Protein AF-A0A7L9AN58-F1 (afdb_monomer_lite)

Sequence (258 aa):
WKWCALGIANNVSENVHYRATVGILCGHLQSAIPACQGNWEDLLWAHLRVQIEERVDRFLHEHHSTAEANTTDPEVLELLQSELQTEELSLQQVFSAVKSLMNGKKESKYQTCQRYLMLGQIRNIMQDSLEWIENKEDKFIRFLAHLILVLRLMGKDPQHDIGDTILEKYVTQLIDGLNEGSCECPELIAYYTSTVPSDRQIVLYAELMDRIQKSKHREEVVNAGTKAGVDVAASARVAIKKAITNIQQGYGNIDVLF

Organism: NCBI:txid398435

pLDDT: mean 87.93, std 11.08, range [37.81, 97.06]

Radius of gyration: 28.98 Å; chains: 1; bounding box: 57×35×101 Å

InterPro domains:
  IPR007252 Nuclear pore protein 84/107 [PF04121] (1-252)
  IPR007252 Nuclear pore protein 84/107 [PTHR13003] (1-248)

Secondary structure (DSSP, 8-state):
-HHHHHHHHH-TTS-HHHHHHHHHHHT-HHHHHHHHTT-HHHHHHHHHHHHHHHHHHHHHHHTTTTTTT--S-HHHHHHHHHHH--PPPPHHHHHHHHHHHTTTPPPPHHHHHHHHHHTT-HHHHHHHHHHHGGG--HHHHHHHHHHHHHHHHTT--S-HHHHHHHHHHHHHHHHHHHHHTS---HHHHHHHHHTS-HHHHHHHHHHHHHH--SHHHHHHHHHHHHHHT--HHHHHHHHHHHHHHHHHHHHHTSTT--

Structure (mmCIF, N/CA/C/O backbone):
data_AF-A0A7L9AN58-F1
#
_entry.id   AF-A0A7L9AN58-F1
#
loop_
_atom_site.group_PDB
_atom_site.id
_atom_site.type_symbol
_atom_site.label_atom_id
_atom_site.label_alt_id
_atom_site.label_comp_id
_atom_site.label_asym_id
_atom_site.label_entity_id
_atom_site.label_seq_id
_atom_site.pdbx_PDB_ins_code
_atom_site.Cartn_x
_atom_site.Cartn_y
_atom_site.Cartn_z
_atom_site.occupancy
_atom_site.B_iso_or_equiv
_atom_site.auth_seq_id
_atom_site.auth_comp_id
_atom_site.auth_asym_id
_atom_site.auth_atom_id
_atom_site.pdbx_PDB_model_num
ATOM 1 N N . TRP A 1 1 ? 13.121 2.095 -36.672 1.00 85.62 1 TRP A N 1
ATOM 2 C CA . TRP A 1 1 ? 12.493 3.064 -35.741 1.00 85.62 1 TRP A CA 1
ATOM 3 C C . TRP A 1 1 ? 13.265 3.194 -34.426 1.00 85.62 1 TRP A C 1
ATOM 5 O O . TRP A 1 1 ? 13.729 4.299 -34.170 1.00 85.62 1 TRP A O 1
ATOM 15 N N . LYS A 1 2 ? 13.477 2.115 -33.642 1.00 88.56 2 LYS A N 1
ATOM 16 C CA . LYS A 1 2 ? 14.231 2.175 -32.365 1.00 88.56 2 LYS A CA 1
ATOM 17 C C . LYS A 1 2 ? 15.614 2.832 -32.500 1.00 88.56 2 LYS A C 1
ATOM 19 O O . LYS A 1 2 ? 15.976 3.624 -31.647 1.00 88.56 2 LYS A O 1
ATOM 24 N N . TRP A 1 3 ? 16.312 2.625 -33.620 1.00 86.31 3 TRP A N 1
ATOM 25 C CA . TRP A 1 3 ? 17.580 3.310 -33.935 1.00 86.31 3 TRP A CA 1
ATOM 26 C C . TRP A 1 3 ? 17.473 4.831 -33.999 1.00 86.31 3 TRP A C 1
ATOM 28 O O . TRP A 1 3 ? 18.204 5.541 -33.319 1.00 86.31 3 TRP A O 1
ATOM 38 N N . CYS A 1 4 ? 16.518 5.344 -34.774 1.00 89.12 4 CYS A N 1
ATOM 39 C CA . CYS A 1 4 ? 16.276 6.782 -34.858 1.00 89.12 4 CYS A CA 1
ATOM 40 C C . CYS A 1 4 ? 15.885 7.351 -33.487 1.00 89.12 4 CYS A C 1
ATOM 42 O O . CYS A 1 4 ? 16.351 8.421 -33.105 1.00 89.12 4 CYS A O 1
ATOM 44 N N . ALA A 1 5 ? 15.056 6.615 -32.741 1.00 92.69 5 ALA A N 1
ATOM 45 C CA . ALA A 1 5 ? 14.642 6.990 -31.397 1.00 92.69 5 ALA A CA 1
ATOM 46 C C . ALA A 1 5 ? 15.830 7.042 -30.421 1.00 92.69 5 ALA A C 1
ATOM 48 O O . ALA A 1 5 ? 15.979 8.026 -29.704 1.00 92.69 5 ALA A O 1
ATOM 49 N N . LEU A 1 6 ? 16.715 6.043 -30.445 1.00 91.56 6 LEU A N 1
ATOM 50 C CA . LEU A 1 6 ? 17.936 6.011 -29.643 1.00 91.56 6 LEU A CA 1
ATOM 51 C C . LEU A 1 6 ? 18.857 7.195 -29.968 1.00 91.56 6 LEU A C 1
ATOM 53 O O . LEU A 1 6 ? 19.349 7.854 -29.056 1.00 91.56 6 LEU A O 1
ATOM 57 N N . GLY A 1 7 ? 19.022 7.531 -31.251 1.00 91.50 7 GLY A N 1
ATOM 58 C CA . GLY A 1 7 ? 19.793 8.706 -31.668 1.00 91.50 7 GLY A CA 1
ATOM 59 C C . GLY A 1 7 ? 19.264 10.011 -31.059 1.00 91.50 7 GLY A C 1
ATOM 60 O O . GLY A 1 7 ? 20.038 10.814 -30.542 1.00 91.50 7 GLY A O 1
ATOM 61 N N . ILE A 1 8 ? 17.940 10.197 -31.042 1.00 93.69 8 ILE A N 1
ATOM 62 C CA . ILE A 1 8 ? 17.297 11.352 -30.391 1.00 93.69 8 ILE A CA 1
ATOM 63 C C . ILE A 1 8 ? 17.474 11.284 -28.868 1.00 93.69 8 ILE A C 1
ATOM 65 O O . ILE A 1 8 ? 17.827 12.279 -28.238 1.00 93.69 8 ILE A O 1
ATOM 69 N N . ALA A 1 9 ? 17.258 10.113 -28.267 1.00 94.38 9 ALA A N 1
ATOM 70 C CA . ALA A 1 9 ? 17.372 9.904 -26.828 1.00 94.38 9 ALA A CA 1
ATOM 71 C C . ALA A 1 9 ? 18.793 10.191 -26.311 1.00 94.38 9 ALA A C 1
ATOM 73 O O . ALA A 1 9 ? 18.947 10.752 -25.224 1.00 94.38 9 ALA A O 1
ATOM 74 N N . ASN A 1 10 ? 19.827 9.892 -27.098 1.00 92.69 10 ASN A N 1
ATOM 75 C CA . ASN A 1 10 ? 21.226 10.167 -26.767 1.00 92.69 10 ASN A CA 1
ATOM 76 C C . ASN A 1 10 ? 21.662 11.608 -27.055 1.00 92.69 10 ASN A C 1
ATOM 78 O O . ASN A 1 10 ? 22.676 12.052 -26.514 1.00 92.69 10 ASN A O 1
ATOM 82 N N . ASN A 1 11 ? 20.896 12.376 -27.833 1.00 94.06 11 ASN A N 1
ATOM 83 C CA . ASN A 1 11 ? 21.268 13.745 -28.157 1.00 94.06 11 ASN A CA 1
ATOM 84 C C . ASN A 1 11 ? 21.067 14.693 -26.962 1.00 94.06 11 ASN A C 1
ATOM 86 O O . ASN A 1 11 ? 19.975 15.204 -26.736 1.00 94.06 11 ASN A O 1
ATOM 90 N N . VAL A 1 12 ? 22.133 14.972 -26.211 1.00 91.56 12 VAL A N 1
ATOM 91 C CA . VAL A 1 12 ? 22.099 15.839 -25.020 1.00 91.56 12 VAL A CA 1
ATOM 92 C C . VAL A 1 12 ? 21.746 17.303 -25.303 1.00 91.56 12 VAL A C 1
ATOM 94 O O . VAL A 1 12 ? 21.407 18.013 -24.360 1.00 91.56 12 VAL A O 1
ATOM 97 N N . SER A 1 13 ? 21.803 17.763 -26.561 1.00 93.50 13 SER A N 1
ATOM 98 C CA . SER A 1 13 ? 21.347 19.115 -26.916 1.00 93.50 13 SER A CA 1
ATOM 99 C C . SER A 1 13 ? 19.822 19.235 -26.954 1.00 93.50 13 SER A C 1
ATOM 101 O O . SER A 1 13 ? 19.300 20.347 -26.954 1.00 93.50 13 SER A O 1
ATOM 103 N N . GLU A 1 14 ? 19.109 18.109 -27.019 1.00 93.94 14 GLU A N 1
ATOM 104 C CA . GLU A 1 14 ? 17.650 18.077 -27.056 1.00 93.94 14 GLU A CA 1
ATOM 105 C C . GLU A 1 14 ? 17.024 18.270 -25.674 1.00 93.94 14 GLU A C 1
ATOM 107 O O . GLU A 1 14 ? 17.626 18.030 -24.624 1.00 93.94 14 GLU A O 1
ATOM 112 N N . ASN A 1 15 ? 15.750 18.659 -25.679 1.00 95.56 15 ASN A N 1
ATOM 113 C CA . ASN A 1 15 ? 14.970 18.823 -24.461 1.00 95.56 15 ASN A CA 1
ATOM 114 C C . ASN A 1 15 ? 14.906 17.516 -23.644 1.00 95.56 15 ASN A C 1
ATOM 116 O O . ASN A 1 15 ? 14.568 16.455 -24.170 1.00 95.56 15 ASN A O 1
ATOM 120 N N . VAL A 1 16 ? 15.153 17.608 -22.332 1.00 95.94 16 VAL A N 1
ATOM 121 C CA . VAL A 1 16 ? 15.189 16.454 -21.416 1.00 95.94 16 VAL A CA 1
ATOM 122 C C . VAL A 1 16 ? 13.902 15.621 -21.425 1.00 95.94 16 VAL A C 1
ATOM 124 O O . VAL A 1 16 ? 13.973 14.396 -21.430 1.00 95.94 16 VAL A O 1
ATOM 127 N N . HIS A 1 17 ? 12.729 16.253 -21.495 1.00 95.56 17 HIS A N 1
ATOM 128 C CA . HIS A 1 17 ? 11.447 15.549 -21.522 1.00 95.56 17 HIS A CA 1
ATOM 129 C C . HIS A 1 17 ? 11.193 14.891 -22.875 1.00 95.56 17 HIS A C 1
ATOM 131 O O . HIS A 1 17 ? 10.639 13.793 -22.934 1.00 95.56 17 HIS A O 1
ATOM 137 N N . TYR A 1 18 ? 11.630 15.525 -23.964 1.00 96.00 18 TYR A N 1
ATOM 138 C CA . TYR A 1 18 ? 11.537 14.930 -25.293 1.00 96.00 18 TYR A CA 1
ATOM 139 C C . TYR A 1 18 ? 12.429 13.688 -25.404 1.00 96.00 18 TYR A C 1
ATOM 141 O O . TYR A 1 18 ? 11.954 12.617 -25.782 1.00 96.00 18 TYR A O 1
ATOM 149 N N . ARG A 1 19 ? 13.685 13.797 -24.954 1.00 96.50 19 ARG A N 1
ATOM 150 C CA . ARG A 1 19 ? 14.617 12.665 -24.858 1.00 96.50 19 ARG A CA 1
ATOM 151 C C . ARG A 1 19 ? 14.072 11.544 -23.984 1.00 96.50 19 ARG A C 1
ATOM 153 O O . ARG A 1 19 ? 14.133 10.391 -24.389 1.00 96.50 19 ARG A O 1
ATOM 160 N N . ALA A 1 20 ? 13.516 11.873 -22.817 1.00 95.88 20 ALA A N 1
ATOM 161 C CA . ALA A 1 20 ? 12.903 10.893 -21.927 1.00 95.88 20 ALA A CA 1
ATOM 162 C C . ALA A 1 20 ? 11.728 10.175 -22.600 1.00 95.88 20 ALA A C 1
ATOM 164 O O . ALA A 1 20 ? 11.649 8.952 -22.551 1.00 95.88 20 ALA A O 1
ATOM 165 N N . THR A 1 21 ? 10.855 10.918 -23.285 1.00 95.31 21 THR A N 1
ATOM 166 C CA . THR A 1 21 ? 9.693 10.357 -23.988 1.00 95.31 21 THR A CA 1
ATOM 167 C C . THR A 1 21 ? 10.131 9.363 -25.056 1.00 95.31 21 THR A C 1
ATOM 169 O O . THR A 1 21 ? 9.675 8.222 -25.070 1.00 95.31 21 THR A O 1
ATOM 172 N N . VAL A 1 22 ? 11.044 9.776 -25.937 1.00 95.38 22 VAL A N 1
ATOM 173 C CA . VAL A 1 22 ? 11.532 8.924 -27.026 1.00 95.38 22 VAL A CA 1
ATOM 174 C C . VAL A 1 22 ? 12.335 7.741 -26.478 1.00 95.38 22 VAL A C 1
ATOM 176 O O . VAL A 1 22 ? 12.144 6.616 -26.932 1.00 95.38 22 VAL A O 1
ATOM 179 N N . GLY A 1 23 ? 13.163 7.978 -25.460 1.00 93.94 23 GLY A N 1
ATOM 180 C CA . GLY A 1 23 ? 13.958 6.957 -24.787 1.00 93.94 23 GLY A CA 1
ATOM 181 C C . GLY A 1 23 ? 13.115 5.854 -24.162 1.00 93.94 23 GLY A C 1
ATOM 182 O O . GLY A 1 23 ? 13.349 4.678 -24.411 1.00 93.94 23 GLY A O 1
ATOM 183 N N . ILE A 1 24 ? 12.069 6.211 -23.415 1.00 94.38 24 ILE A N 1
ATOM 184 C CA . ILE A 1 24 ? 11.166 5.229 -22.799 1.00 94.38 24 ILE A CA 1
ATOM 185 C C . ILE A 1 24 ? 10.462 4.376 -23.856 1.00 94.38 24 ILE A C 1
ATOM 187 O O . ILE A 1 24 ? 10.255 3.183 -23.646 1.00 94.38 24 ILE A O 1
ATOM 191 N N . LEU A 1 25 ? 10.097 4.972 -24.994 1.00 92.25 25 LEU A N 1
ATOM 192 C CA . LEU A 1 25 ? 9.450 4.254 -26.089 1.00 92.25 25 LEU A CA 1
ATOM 193 C C . LEU A 1 25 ? 10.399 3.267 -26.786 1.00 92.25 25 LEU A C 1
ATOM 195 O O . LEU A 1 25 ? 9.928 2.252 -27.290 1.00 92.25 25 LEU A O 1
ATOM 199 N N . CYS A 1 26 ? 11.705 3.543 -26.829 1.00 91.44 26 CYS A N 1
ATOM 200 C CA . CYS A 1 26 ? 12.683 2.635 -27.429 1.00 91.44 26 CYS A CA 1
ATOM 201 C C . CYS A 1 26 ? 13.396 1.707 -26.436 1.00 91.44 26 CYS A C 1
ATOM 203 O O . CYS A 1 26 ? 14.174 0.877 -26.889 1.00 91.44 26 CYS A O 1
ATOM 205 N N . GLY A 1 27 ? 13.125 1.814 -25.131 1.00 92.25 27 GLY A N 1
ATOM 206 C CA . GLY A 1 27 ? 13.772 0.998 -24.095 1.00 92.25 27 GLY A CA 1
ATOM 207 C C . GLY A 1 27 ? 15.045 1.611 -23.495 1.00 92.25 27 GLY A C 1
ATOM 208 O O . GLY A 1 27 ? 15.730 0.963 -22.717 1.00 92.25 27 GLY A O 1
ATOM 209 N N . HIS A 1 28 ? 15.370 2.870 -23.791 1.00 93.69 28 HIS A N 1
ATOM 210 C CA . HIS A 1 28 ? 16.564 3.531 -23.269 1.00 93.69 28 HIS A CA 1
ATOM 211 C C . HIS A 1 28 ? 16.291 4.258 -21.936 1.00 93.69 28 HIS A C 1
ATOM 213 O O . HIS A 1 28 ? 15.843 5.412 -21.890 1.00 93.69 28 HIS A O 1
ATOM 219 N N . LEU A 1 29 ? 16.584 3.581 -20.820 1.00 94.19 29 LEU A N 1
ATOM 220 C CA . LEU A 1 29 ? 16.321 4.085 -19.465 1.00 94.19 29 LEU A CA 1
ATOM 221 C C . LEU A 1 29 ? 17.124 5.346 -19.116 1.00 94.19 29 LEU A C 1
ATOM 223 O O . LEU A 1 29 ? 16.596 6.266 -18.488 1.00 94.19 29 LEU A O 1
ATOM 227 N N . GLN A 1 30 ? 18.389 5.422 -19.533 1.00 93.38 30 GLN A N 1
ATOM 228 C CA . GLN A 1 30 ? 19.305 6.479 -19.094 1.00 93.38 30 GLN A CA 1
ATOM 229 C C . GLN A 1 30 ? 18.857 7.879 -19.539 1.00 93.38 30 GLN A C 1
ATOM 231 O O . GLN A 1 30 ? 19.090 8.863 -18.837 1.00 93.38 30 GLN A O 1
ATOM 236 N N . SER A 1 31 ? 18.159 7.984 -20.673 1.00 94.19 31 SER A N 1
ATOM 237 C CA . SER A 1 31 ? 17.546 9.243 -21.120 1.00 94.19 31 SER A CA 1
ATOM 238 C C . SER A 1 31 ? 16.305 9.647 -20.324 1.00 94.19 31 SER A C 1
ATOM 240 O O . SER A 1 31 ? 15.959 10.825 -20.318 1.00 94.19 31 SER A O 1
ATOM 242 N N . ALA A 1 32 ? 15.640 8.699 -19.660 1.00 94.62 32 ALA A N 1
ATOM 243 C CA . ALA A 1 32 ? 14.430 8.940 -18.879 1.00 94.62 32 ALA A CA 1
ATOM 244 C C . ALA A 1 32 ? 14.738 9.409 -17.456 1.00 94.62 32 ALA A C 1
ATOM 246 O O . ALA A 1 32 ? 14.075 10.314 -16.950 1.00 94.62 32 ALA A O 1
ATOM 247 N N . ILE A 1 33 ? 15.778 8.834 -16.835 1.00 94.88 33 ILE A N 1
ATOM 248 C CA . ILE A 1 33 ? 16.146 9.096 -15.436 1.00 94.88 33 ILE A CA 1
ATOM 249 C C . ILE A 1 33 ? 16.181 10.599 -15.114 1.00 94.88 33 ILE A C 1
ATOM 251 O O . ILE A 1 33 ? 15.519 10.984 -14.151 1.00 94.88 33 ILE A O 1
ATOM 255 N N . PRO A 1 34 ? 16.858 11.476 -15.890 1.00 94.31 34 PRO A N 1
ATOM 256 C CA . PRO A 1 34 ? 16.935 12.899 -15.561 1.00 94.31 34 PRO A CA 1
ATOM 257 C C . PRO A 1 34 ? 15.574 13.605 -15.497 1.00 94.31 34 PRO A C 1
ATOM 259 O O . PRO A 1 34 ? 15.418 14.535 -14.713 1.00 94.31 34 PRO A O 1
ATOM 262 N N . ALA A 1 35 ? 14.589 13.168 -16.289 1.00 94.38 35 ALA A N 1
ATOM 263 C CA . ALA A 1 35 ? 13.241 13.739 -16.278 1.00 94.38 35 ALA A CA 1
ATOM 264 C C . ALA A 1 35 ? 12.387 13.229 -15.104 1.00 94.38 35 ALA A C 1
ATOM 266 O O . ALA A 1 35 ? 11.482 13.933 -14.665 1.00 94.38 35 ALA A O 1
ATOM 267 N N . CYS A 1 36 ? 12.674 12.026 -14.601 1.00 93.69 36 CYS A N 1
ATOM 268 C CA . CYS A 1 36 ? 11.935 11.372 -13.516 1.00 93.69 36 CYS A CA 1
ATOM 269 C C . CYS A 1 36 ? 12.549 11.623 -12.124 1.00 93.69 36 CYS A C 1
ATOM 271 O O . CYS A 1 36 ? 12.004 11.184 -11.111 1.00 93.69 36 CYS A O 1
ATOM 273 N N . GLN A 1 37 ? 13.708 12.287 -12.048 1.00 86.06 37 GLN A N 1
ATOM 274 C CA . GLN A 1 37 ? 14.478 12.417 -10.812 1.00 86.06 37 GLN A CA 1
ATOM 275 C C . GLN A 1 37 ? 13.664 13.002 -9.653 1.00 86.06 37 GLN A C 1
ATOM 277 O O . GLN A 1 37 ? 13.055 14.067 -9.738 1.00 86.06 37 GLN A O 1
ATOM 282 N N . GLY A 1 38 ? 13.724 12.313 -8.512 1.00 83.19 38 GLY A N 1
ATOM 283 C CA . GLY A 1 38 ? 13.091 12.758 -7.277 1.00 83.19 38 GLY A CA 1
ATOM 284 C C . GLY A 1 38 ? 11.580 12.525 -7.193 1.00 83.19 38 GLY A C 1
ATOM 285 O O . GLY A 1 38 ? 11.007 12.971 -6.191 1.00 83.19 38 GLY A O 1
ATOM 286 N N . ASN A 1 39 ? 10.976 11.840 -8.173 1.00 92.38 39 ASN A N 1
ATOM 287 C CA . ASN A 1 39 ? 9.615 11.303 -8.140 1.00 92.38 39 ASN A CA 1
ATOM 288 C C . ASN A 1 39 ? 9.672 9.761 -8.150 1.00 92.38 39 ASN A C 1
ATOM 290 O O . ASN A 1 39 ? 10.220 9.157 -9.071 1.00 92.38 39 ASN A O 1
ATOM 294 N N . TRP A 1 40 ? 9.131 9.128 -7.107 1.00 95.19 40 TRP A N 1
ATOM 295 C CA . TRP A 1 40 ? 9.204 7.674 -6.930 1.00 95.19 40 TRP A CA 1
ATOM 296 C C . TRP A 1 40 ? 8.379 6.940 -7.987 1.00 95.19 40 TRP A C 1
ATOM 298 O O . TRP A 1 40 ? 8.846 5.955 -8.557 1.00 95.19 40 TRP A O 1
ATOM 308 N N . GLU A 1 41 ? 7.179 7.442 -8.273 1.00 95.62 41 GLU A N 1
ATOM 309 C CA . GLU A 1 41 ? 6.234 6.864 -9.220 1.00 95.62 41 GLU A CA 1
ATOM 310 C C . GLU A 1 41 ? 6.797 6.892 -10.643 1.00 95.62 41 GLU A C 1
ATOM 312 O O . GLU A 1 41 ? 6.780 5.870 -11.332 1.00 95.62 41 GLU A O 1
ATOM 317 N N . ASP A 1 42 ? 7.354 8.033 -11.058 1.00 95.44 42 ASP A N 1
ATOM 318 C CA . ASP A 1 42 ? 7.913 8.198 -12.404 1.00 95.44 42 ASP A CA 1
ATOM 319 C C . ASP A 1 42 ? 9.146 7.310 -12.606 1.00 95.44 42 ASP A C 1
ATOM 321 O O . ASP A 1 42 ? 9.283 6.663 -13.646 1.00 95.44 42 ASP A O 1
ATOM 325 N N . LEU A 1 43 ? 10.028 7.231 -11.600 1.00 95.88 43 LEU A N 1
ATOM 326 C CA . LEU A 1 43 ? 11.197 6.351 -11.638 1.00 95.88 43 LEU A CA 1
ATOM 327 C C . LEU A 1 43 ? 10.779 4.881 -11.703 1.00 95.88 43 LEU A C 1
ATOM 329 O O . LEU A 1 43 ? 11.254 4.147 -12.570 1.00 95.88 43 LEU A O 1
ATOM 333 N N . LEU A 1 44 ? 9.872 4.447 -10.824 1.00 96.69 44 LEU A N 1
ATOM 334 C CA . LEU A 1 44 ? 9.382 3.071 -10.818 1.00 96.69 44 LEU A CA 1
ATOM 335 C C . LEU A 1 44 ? 8.760 2.701 -12.164 1.00 96.69 44 LEU A C 1
ATOM 337 O O . LEU A 1 44 ? 9.080 1.650 -12.723 1.00 96.69 44 LEU A O 1
ATOM 341 N N . TRP A 1 45 ? 7.906 3.570 -12.703 1.00 96.31 45 TRP A N 1
ATOM 342 C CA . TRP A 1 45 ? 7.274 3.347 -13.995 1.00 96.31 45 TRP A CA 1
ATOM 343 C C . TRP A 1 45 ? 8.299 3.264 -15.130 1.00 96.31 45 TRP A C 1
ATOM 345 O O . TRP A 1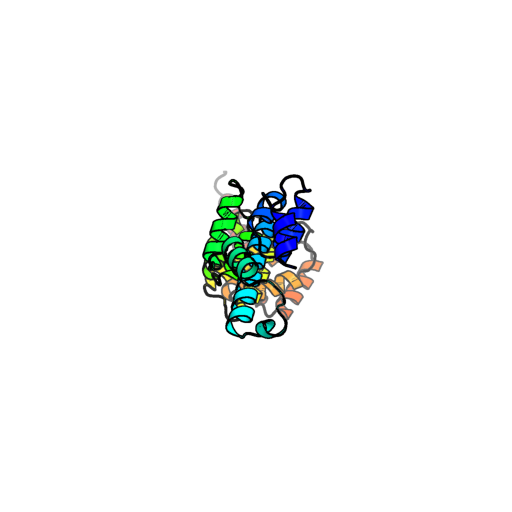 45 ? 8.228 2.329 -15.926 1.00 96.31 45 TRP A O 1
ATOM 355 N N . ALA A 1 46 ? 9.275 4.177 -15.188 1.00 96.25 46 ALA A N 1
ATOM 356 C CA . ALA A 1 46 ? 10.304 4.176 -16.226 1.00 96.25 46 ALA A CA 1
ATOM 357 C C . ALA A 1 46 ? 11.137 2.884 -16.202 1.00 96.25 46 ALA A C 1
ATOM 359 O O . ALA A 1 46 ? 11.324 2.252 -17.243 1.00 96.25 46 ALA A O 1
ATOM 360 N N . HIS A 1 47 ? 11.571 2.446 -15.015 1.00 95.44 47 HIS A N 1
ATOM 361 C CA . HIS A 1 47 ? 12.293 1.184 -14.857 1.00 95.44 47 HIS A CA 1
ATOM 362 C C . HIS A 1 47 ? 11.449 -0.017 -15.305 1.00 95.44 47 HIS A C 1
ATOM 364 O O . HIS A 1 47 ? 11.917 -0.832 -16.096 1.00 95.44 47 HIS A O 1
ATOM 370 N N . LEU A 1 48 ? 10.201 -0.129 -14.835 1.00 95.94 48 LEU A N 1
ATOM 371 C CA . LEU A 1 48 ? 9.320 -1.241 -15.206 1.00 95.94 48 LEU A CA 1
ATOM 372 C C . LEU A 1 48 ? 9.010 -1.254 -16.702 1.00 95.94 48 LEU A C 1
ATOM 374 O O . LEU A 1 48 ? 8.989 -2.318 -17.317 1.00 95.94 48 LEU A O 1
ATOM 378 N N . ARG A 1 49 ? 8.788 -0.082 -17.299 1.00 95.50 49 ARG A N 1
ATOM 379 C CA . ARG A 1 49 ? 8.499 0.043 -18.724 1.00 95.50 49 ARG A CA 1
ATOM 380 C C . ARG A 1 49 ? 9.666 -0.445 -19.574 1.00 95.50 49 ARG A C 1
ATOM 382 O O . ARG A 1 49 ? 9.436 -1.232 -20.484 1.00 95.50 49 ARG A O 1
ATOM 389 N N . VAL A 1 50 ? 10.893 -0.036 -19.261 1.00 93.94 50 VAL A N 1
ATOM 390 C CA . VAL A 1 50 ? 12.083 -0.497 -19.993 1.00 93.94 50 VAL A CA 1
ATOM 391 C C . VAL A 1 50 ? 12.275 -2.009 -19.851 1.00 93.94 50 VAL A C 1
ATOM 393 O O . VAL A 1 50 ? 12.550 -2.680 -20.838 1.00 93.94 50 VAL A O 1
ATOM 396 N N . GLN A 1 51 ? 12.026 -2.575 -18.667 1.00 93.81 51 GLN A N 1
ATOM 397 C CA . GLN A 1 51 ? 12.067 -4.031 -18.463 1.00 93.81 51 GLN A CA 1
ATOM 398 C C . GLN A 1 51 ? 11.017 -4.782 -19.304 1.00 93.81 51 GLN A C 1
ATOM 400 O O . GLN A 1 51 ? 11.255 -5.908 -19.738 1.00 93.81 51 GLN A O 1
ATOM 405 N N . ILE A 1 52 ? 9.852 -4.174 -19.555 1.00 93.12 52 ILE A N 1
ATOM 406 C CA . ILE A 1 52 ? 8.846 -4.729 -20.470 1.00 93.12 52 ILE A CA 1
ATOM 407 C C . ILE A 1 52 ? 9.334 -4.649 -21.921 1.00 93.12 52 ILE A C 1
ATOM 409 O O . ILE A 1 52 ? 9.214 -5.641 -22.635 1.00 93.12 52 ILE A O 1
ATOM 413 N N . GLU A 1 53 ? 9.891 -3.512 -22.349 1.00 91.25 53 GLU A N 1
ATOM 414 C CA . GLU A 1 53 ? 10.432 -3.347 -23.709 1.00 91.25 53 GLU A CA 1
ATOM 415 C C . GLU A 1 53 ? 11.530 -4.374 -24.012 1.00 91.25 53 GLU A C 1
ATOM 417 O O . GLU A 1 53 ? 11.465 -5.039 -25.041 1.00 91.25 53 GLU A O 1
ATOM 422 N N . GLU A 1 54 ? 12.464 -4.582 -23.081 1.00 87.94 54 GLU A N 1
ATOM 423 C CA . GLU A 1 54 ? 13.529 -5.589 -23.194 1.00 87.94 54 GLU A CA 1
ATOM 424 C C . GLU A 1 54 ? 12.960 -7.007 -23.387 1.00 87.94 54 GLU A C 1
ATOM 426 O O . GLU A 1 54 ? 13.401 -7.767 -24.250 1.00 87.94 54 GLU A O 1
ATOM 431 N N . ARG A 1 55 ? 11.924 -7.374 -22.622 1.00 89.12 55 ARG A N 1
ATOM 432 C CA . ARG A 1 55 ? 11.265 -8.685 -22.761 1.00 89.12 55 ARG A CA 1
ATOM 433 C C . ARG A 1 55 ? 10.541 -8.840 -24.094 1.00 89.12 55 ARG A C 1
ATOM 435 O O . ARG A 1 55 ? 10.537 -9.936 -24.653 1.00 89.12 55 ARG A O 1
ATOM 442 N N . VAL A 1 56 ? 9.922 -7.772 -24.595 1.00 87.88 56 VAL A N 1
ATOM 443 C CA . VAL A 1 56 ? 9.276 -7.769 -25.914 1.00 87.88 56 VAL A CA 1
ATOM 444 C C . VAL A 1 56 ? 10.323 -7.930 -27.013 1.00 87.88 56 VAL A C 1
ATOM 446 O O . VAL A 1 56 ? 10.134 -8.762 -27.898 1.00 87.88 56 VAL A O 1
ATOM 449 N N . ASP A 1 57 ? 11.436 -7.200 -26.939 1.00 83.69 57 ASP A N 1
ATOM 450 C CA . ASP A 1 57 ? 12.519 -7.294 -27.923 1.00 83.69 57 ASP A CA 1
ATOM 451 C C . ASP A 1 57 ? 13.125 -8.694 -27.962 1.00 83.69 57 ASP A C 1
ATOM 453 O O . ASP A 1 57 ? 13.275 -9.272 -29.042 1.00 83.69 57 ASP A O 1
ATOM 457 N N . ARG A 1 58 ? 13.374 -9.288 -26.791 1.00 83.81 58 ARG A N 1
ATOM 458 C CA . ARG A 1 58 ? 13.842 -10.671 -26.686 1.00 83.81 58 ARG A CA 1
ATOM 459 C C . ARG A 1 58 ? 12.853 -11.658 -27.300 1.00 83.81 58 ARG A C 1
ATOM 461 O O . ARG A 1 58 ? 13.244 -12.486 -28.116 1.00 83.81 58 ARG A O 1
ATOM 468 N N . PHE A 1 59 ? 11.566 -11.533 -26.969 1.00 86.31 59 PHE A N 1
ATOM 469 C CA . PHE A 1 59 ? 10.524 -12.401 -27.517 1.00 86.31 59 PHE A CA 1
ATOM 470 C C . PHE A 1 59 ? 10.452 -12.315 -29.048 1.00 86.31 59 PHE A C 1
ATOM 472 O O . PHE A 1 59 ? 10.405 -13.345 -29.722 1.00 86.31 59 PHE A O 1
ATOM 479 N N . LEU A 1 60 ? 10.468 -11.099 -29.604 1.00 80.69 60 LEU A N 1
ATOM 480 C CA . LEU A 1 60 ? 10.432 -10.873 -31.051 1.00 80.69 60 LEU A CA 1
ATOM 481 C C . LEU A 1 60 ? 11.673 -11.433 -31.753 1.00 80.69 60 LEU A C 1
ATOM 483 O O . LEU A 1 60 ? 11.551 -11.958 -32.860 1.00 80.69 60 LEU A O 1
ATOM 487 N N . HIS A 1 61 ? 12.840 -11.328 -31.114 1.00 76.81 61 HIS A N 1
ATOM 488 C CA . HIS A 1 61 ? 14.090 -11.881 -31.621 1.00 76.81 61 HIS A CA 1
ATOM 489 C C . HIS A 1 61 ? 14.058 -13.416 -31.660 1.00 76.81 61 HIS A C 1
ATOM 491 O O . HIS A 1 61 ? 14.327 -14.004 -32.705 1.00 76.81 61 HIS A O 1
ATOM 497 N N . GLU A 1 62 ? 13.661 -14.057 -30.558 1.00 81.12 62 GLU A N 1
ATOM 498 C CA . GLU A 1 62 ? 13.598 -15.521 -30.430 1.00 81.12 62 GLU A CA 1
ATOM 499 C C . GLU A 1 62 ? 12.558 -16.165 -31.357 1.00 81.12 62 GLU A C 1
ATOM 501 O O . GLU A 1 62 ? 12.774 -17.261 -31.867 1.00 81.12 62 GLU A O 1
ATOM 506 N N . HIS A 1 63 ? 11.425 -15.497 -31.585 1.00 78.44 63 HIS A N 1
ATOM 507 C CA . HIS A 1 63 ? 10.313 -16.062 -32.358 1.00 78.44 63 HIS A CA 1
ATOM 508 C C . HIS A 1 63 ? 10.348 -15.676 -33.837 1.00 78.44 63 HIS A C 1
ATOM 510 O O . HIS A 1 63 ? 9.407 -15.980 -34.568 1.00 78.44 63 HIS A O 1
ATOM 516 N N . HIS A 1 64 ? 11.413 -14.998 -34.284 1.00 65.06 64 HIS A N 1
ATOM 517 C CA . HIS A 1 64 ? 11.607 -14.544 -35.664 1.00 65.06 64 HIS A CA 1
ATOM 518 C C . HIS A 1 64 ? 10.412 -13.774 -36.255 1.00 65.06 64 HIS A C 1
ATOM 520 O O . HIS A 1 64 ? 10.331 -13.598 -37.470 1.00 65.06 64 HIS A O 1
ATOM 526 N N . SER A 1 65 ? 9.509 -13.253 -35.416 1.00 58.00 65 SER A N 1
ATOM 527 C CA . SER A 1 65 ? 8.270 -12.580 -35.834 1.00 58.00 65 SER A CA 1
ATOM 528 C C . SER A 1 65 ? 8.533 -11.313 -36.652 1.00 58.00 65 SER A C 1
ATOM 530 O O . SER A 1 65 ? 7.628 -10.775 -37.283 1.00 58.00 65 SER A O 1
ATOM 532 N N . THR A 1 66 ? 9.775 -10.828 -36.641 1.00 58.22 66 THR A N 1
ATOM 533 C CA . THR A 1 66 ? 10.246 -9.696 -37.436 1.00 58.22 66 THR A CA 1
ATOM 534 C C . THR A 1 66 ? 11.220 -10.094 -38.545 1.00 58.22 66 THR A C 1
ATOM 536 O O . THR A 1 66 ? 11.503 -9.251 -39.383 1.00 58.22 66 THR A O 1
ATOM 539 N N . ALA A 1 67 ? 11.708 -11.336 -38.625 1.00 55.91 67 ALA A N 1
ATOM 540 C CA . ALA A 1 67 ? 12.818 -11.705 -39.514 1.00 55.91 67 ALA A CA 1
ATOM 541 C C . ALA A 1 67 ? 12.527 -11.466 -41.008 1.00 55.91 67 ALA A C 1
ATOM 543 O O . ALA A 1 67 ? 13.411 -11.030 -41.737 1.00 55.91 67 ALA A O 1
ATOM 544 N N . GLU A 1 68 ? 11.286 -11.672 -41.455 1.00 54.34 68 GLU A N 1
ATOM 545 C CA . GLU A 1 68 ? 10.892 -11.435 -42.855 1.00 54.34 68 GLU A CA 1
ATOM 546 C C . GLU A 1 68 ? 10.512 -9.969 -43.149 1.00 54.34 68 GLU A C 1
ATOM 548 O O . GLU A 1 68 ? 10.497 -9.551 -44.304 1.00 54.34 68 GLU A O 1
ATOM 553 N N . ALA A 1 69 ? 10.227 -9.169 -42.115 1.00 59.22 69 ALA A N 1
ATOM 554 C CA . ALA A 1 69 ? 9.801 -7.769 -42.234 1.00 59.22 69 ALA A CA 1
ATOM 555 C C . ALA A 1 69 ? 10.887 -6.757 -41.822 1.00 59.22 69 ALA A C 1
ATOM 557 O O . ALA A 1 69 ? 10.718 -5.549 -42.007 1.00 59.22 69 ALA A O 1
ATOM 558 N N . ASN A 1 70 ? 11.991 -7.220 -41.232 1.00 64.38 70 ASN A N 1
ATOM 559 C CA . ASN A 1 70 ? 13.043 -6.359 -40.719 1.00 64.38 70 ASN A CA 1
ATOM 560 C C . ASN A 1 70 ? 14.009 -6.001 -41.852 1.00 64.38 70 ASN A C 1
ATOM 562 O O . ASN A 1 70 ? 14.899 -6.763 -42.203 1.00 64.38 70 ASN A O 1
ATOM 566 N N . THR A 1 71 ? 13.833 -4.810 -42.419 1.00 69.25 71 THR A N 1
ATOM 567 C CA . THR A 1 71 ? 14.732 -4.243 -43.439 1.00 69.25 71 THR A CA 1
ATOM 568 C C . THR A 1 71 ? 15.956 -3.552 -42.828 1.00 69.25 71 THR A C 1
ATOM 570 O O . THR A 1 71 ? 16.649 -2.810 -43.522 1.00 69.25 71 THR A O 1
ATOM 573 N N . THR A 1 72 ? 16.165 -3.687 -41.515 1.00 72.06 72 THR A N 1
ATOM 574 C CA . THR A 1 72 ? 17.284 -3.061 -40.802 1.00 72.06 72 THR A CA 1
ATOM 575 C C . THR A 1 72 ? 18.560 -3.839 -41.090 1.00 72.06 72 THR A C 1
ATOM 577 O O . THR A 1 72 ? 18.557 -5.065 -41.014 1.00 72.06 72 THR A O 1
ATOM 580 N N . ASP A 1 73 ? 19.638 -3.124 -41.405 1.00 78.88 73 ASP A N 1
ATOM 581 C CA . ASP A 1 73 ? 20.956 -3.723 -41.611 1.00 78.88 73 ASP A CA 1
ATOM 582 C C . ASP A 1 73 ? 21.383 -4.546 -40.372 1.00 78.88 73 ASP A C 1
ATOM 584 O O . ASP A 1 73 ? 21.223 -4.049 -39.249 1.00 78.88 73 ASP A O 1
ATOM 588 N N . PRO A 1 74 ? 21.898 -5.781 -40.539 1.00 78.62 74 PRO A N 1
ATOM 589 C CA . PRO A 1 74 ? 22.365 -6.609 -39.428 1.00 78.62 74 PRO A CA 1
ATOM 590 C C . PRO A 1 74 ? 23.366 -5.910 -38.499 1.00 78.62 74 PRO A C 1
ATOM 592 O O . PRO A 1 74 ? 23.257 -6.064 -37.286 1.00 78.62 74 PRO A O 1
ATOM 595 N N . GLU A 1 75 ? 24.279 -5.089 -39.028 1.00 81.50 75 GLU A N 1
ATOM 596 C CA . GLU A 1 75 ? 25.272 -4.365 -38.217 1.00 81.50 75 GLU A CA 1
ATOM 597 C C . GLU A 1 75 ? 24.595 -3.323 -37.310 1.00 81.50 75 GLU A C 1
ATOM 599 O O . GLU A 1 75 ? 24.909 -3.185 -36.128 1.00 81.50 75 GLU A O 1
ATOM 604 N N . VAL A 1 76 ? 23.583 -2.628 -37.838 1.00 79.81 76 VAL A N 1
ATOM 605 C CA . VAL A 1 76 ? 22.774 -1.668 -37.070 1.00 79.81 76 VAL A CA 1
ATOM 606 C C . VAL A 1 76 ? 21.930 -2.383 -36.017 1.00 79.81 76 VAL A C 1
ATOM 608 O O . VAL A 1 76 ? 21.697 -1.835 -34.939 1.00 79.81 76 VAL A O 1
ATOM 611 N N . LEU A 1 77 ? 21.465 -3.599 -36.309 1.00 77.69 77 LEU A N 1
ATOM 612 C CA . LEU A 1 77 ? 20.714 -4.410 -35.357 1.00 77.69 77 LEU A CA 1
ATOM 613 C C . LEU A 1 77 ? 21.594 -4.880 -34.191 1.00 77.69 77 LEU A C 1
ATOM 615 O O . LEU A 1 77 ? 21.153 -4.796 -33.048 1.00 77.69 77 LEU A O 1
ATOM 619 N N . GLU A 1 78 ? 22.827 -5.310 -34.457 1.00 79.12 78 GLU A N 1
ATOM 620 C CA . GLU A 1 78 ? 23.791 -5.682 -33.413 1.00 79.12 78 GLU A CA 1
ATOM 621 C C . GLU A 1 78 ? 24.154 -4.482 -32.527 1.00 79.12 78 GLU A C 1
ATOM 623 O O . GLU A 1 78 ? 24.117 -4.587 -31.300 1.00 79.12 78 GLU A O 1
ATOM 628 N N . LEU A 1 79 ? 24.409 -3.312 -33.125 1.00 81.06 79 LEU A N 1
ATOM 629 C CA . LEU A 1 79 ? 24.672 -2.074 -32.379 1.00 81.06 79 LEU A CA 1
ATOM 630 C C . LEU A 1 79 ? 23.474 -1.650 -31.520 1.00 81.06 79 LEU A C 1
ATOM 632 O O . LEU A 1 79 ? 23.630 -1.262 -30.362 1.00 81.06 79 LEU A O 1
ATOM 636 N N . LEU A 1 80 ? 22.260 -1.741 -32.070 1.00 80.56 80 LEU A N 1
ATOM 637 C CA . LEU A 1 80 ? 21.027 -1.495 -31.323 1.00 80.56 80 LEU A CA 1
ATOM 638 C C . LEU A 1 80 ? 20.910 -2.394 -30.104 1.00 80.56 80 LEU A C 1
ATOM 640 O O . LEU A 1 80 ? 20.543 -1.918 -29.033 1.00 80.56 80 LEU A O 1
ATOM 644 N N . GLN A 1 81 ? 21.196 -3.681 -30.287 1.00 77.69 81 GLN A N 1
ATOM 645 C CA . GLN A 1 81 ? 21.152 -4.653 -29.210 1.00 77.69 81 GLN A CA 1
ATOM 646 C C . GLN A 1 81 ? 22.179 -4.295 -28.146 1.00 77.69 81 GLN A C 1
ATOM 648 O O . GLN A 1 81 ? 21.796 -4.184 -26.993 1.00 77.69 81 GLN A O 1
ATOM 653 N N . SER A 1 82 ? 23.431 -4.004 -28.504 1.00 82.19 82 SER A N 1
ATOM 654 C CA . SER A 1 82 ? 24.445 -3.652 -27.504 1.00 82.19 82 SER A CA 1
ATOM 655 C C . SER A 1 82 ? 24.121 -2.382 -26.711 1.00 82.19 82 SER A C 1
ATOM 657 O O . SER A 1 82 ? 24.437 -2.307 -25.529 1.00 82.19 82 SER A O 1
ATOM 659 N N . GLU A 1 83 ? 23.489 -1.389 -27.344 1.00 82.06 83 GLU A N 1
ATOM 660 C CA . GLU A 1 83 ? 23.187 -0.096 -26.713 1.00 82.06 83 GLU A CA 1
ATOM 661 C C . GLU A 1 83 ? 21.895 -0.110 -25.883 1.00 82.06 83 GLU A C 1
ATOM 663 O O . GLU A 1 83 ? 21.773 0.629 -24.906 1.00 82.06 83 GLU A O 1
ATOM 668 N N . LEU A 1 84 ? 20.906 -0.919 -26.275 1.00 81.81 84 LEU A N 1
ATOM 669 C CA . LEU A 1 84 ? 19.628 -1.030 -25.565 1.00 81.81 84 LEU A CA 1
ATOM 670 C C . LEU A 1 84 ? 19.600 -2.178 -24.556 1.00 81.81 84 LEU A C 1
ATOM 672 O O . LEU A 1 84 ? 18.732 -2.165 -23.680 1.00 81.81 84 LEU A O 1
ATOM 676 N N . GLN A 1 85 ? 20.537 -3.130 -24.652 1.00 73.62 85 GLN A N 1
ATOM 677 C CA . GLN A 1 85 ? 20.593 -4.297 -23.781 1.00 73.62 85 GLN A CA 1
ATOM 678 C C . GLN A 1 85 ? 20.626 -3.853 -22.324 1.00 73.62 85 GLN A C 1
ATOM 680 O O . GLN A 1 85 ? 21.614 -3.328 -21.808 1.00 73.62 85 GLN A O 1
ATOM 685 N N . THR A 1 86 ? 19.511 -4.103 -21.653 1.00 76.31 86 THR A N 1
ATOM 686 C CA . THR A 1 86 ? 19.369 -3.856 -20.228 1.00 76.31 86 THR A CA 1
ATOM 687 C C . THR A 1 86 ? 19.350 -5.200 -19.518 1.00 76.31 86 THR A C 1
ATOM 689 O O . THR A 1 86 ? 18.655 -6.125 -19.935 1.00 76.31 86 THR A O 1
ATOM 692 N N . GLU A 1 87 ? 20.111 -5.326 -18.427 1.00 83.81 87 GLU A N 1
ATOM 693 C CA . GLU A 1 87 ? 20.039 -6.519 -17.581 1.00 83.81 87 GLU A CA 1
ATOM 694 C C . GLU A 1 87 ? 18.588 -6.737 -17.126 1.00 83.81 87 GLU A C 1
ATOM 696 O O . GLU A 1 87 ? 17.903 -5.798 -16.702 1.00 83.81 87 GLU A O 1
ATOM 701 N N . GLU A 1 88 ? 18.101 -7.976 -17.222 1.00 87.88 88 GLU A N 1
ATOM 702 C CA . GLU A 1 88 ? 16.783 -8.295 -16.695 1.00 87.88 88 GLU A CA 1
ATOM 703 C C . GLU A 1 88 ? 16.815 -8.226 -15.170 1.00 87.88 88 GLU A C 1
ATOM 705 O O . GLU A 1 88 ? 17.505 -8.990 -14.496 1.00 87.88 88 GLU A O 1
ATOM 710 N N . LEU A 1 89 ? 16.027 -7.308 -14.625 1.00 93.06 89 LEU A N 1
ATOM 711 C CA . LEU A 1 89 ? 15.948 -7.064 -13.201 1.00 93.06 89 LEU A CA 1
ATOM 712 C C . LEU A 1 89 ? 14.708 -7.737 -12.623 1.00 93.06 89 LEU A C 1
ATOM 714 O O . LEU A 1 89 ? 13.582 -7.582 -13.102 1.00 93.06 89 LEU A O 1
ATOM 718 N N . SER A 1 90 ? 14.894 -8.415 -11.495 1.00 95.06 90 SER A N 1
ATOM 719 C CA . SER A 1 90 ? 13.781 -8.736 -10.612 1.00 95.06 90 SER A CA 1
ATOM 720 C C . SER A 1 90 ? 13.131 -7.452 -10.089 1.00 95.06 90 SER A C 1
ATOM 722 O O . SER A 1 90 ? 13.762 -6.400 -9.957 1.00 95.06 90 SER A O 1
ATOM 724 N N . LEU A 1 91 ? 11.865 -7.548 -9.688 1.00 95.75 91 LEU A N 1
ATOM 725 C CA . LEU A 1 91 ? 11.147 -6.418 -9.103 1.00 95.75 91 LEU A CA 1
ATOM 726 C C . LEU A 1 91 ? 11.851 -5.858 -7.846 1.00 95.75 91 LEU A C 1
ATOM 728 O O . LEU A 1 91 ? 11.826 -4.655 -7.600 1.00 95.75 91 LEU A O 1
ATOM 732 N N . GLN A 1 92 ? 12.538 -6.709 -7.077 1.00 96.44 92 GLN A N 1
ATOM 733 C CA . GLN A 1 92 ? 13.341 -6.293 -5.919 1.00 96.44 92 GLN A CA 1
ATOM 734 C C . GLN A 1 92 ? 14.546 -5.437 -6.331 1.00 96.44 92 GLN A C 1
ATOM 736 O O . GLN A 1 92 ? 14.826 -4.414 -5.699 1.00 96.44 92 GLN A O 1
ATOM 741 N N . GLN A 1 93 ? 15.239 -5.826 -7.403 1.00 96.38 93 GLN A N 1
ATOM 742 C CA . GLN A 1 93 ? 16.346 -5.048 -7.962 1.00 96.38 93 GLN A CA 1
ATOM 743 C C . GLN A 1 93 ? 15.849 -3.712 -8.526 1.00 96.38 93 GLN A C 1
ATOM 745 O O . GLN A 1 93 ? 16.471 -2.686 -8.261 1.00 96.38 93 GLN A O 1
ATOM 750 N N . VAL A 1 94 ? 14.688 -3.693 -9.195 1.00 96.19 94 VAL A N 1
ATOM 751 C CA . VAL A 1 94 ? 14.050 -2.450 -9.663 1.00 96.19 94 VAL A CA 1
ATOM 752 C C . VAL A 1 94 ? 13.800 -1.486 -8.503 1.00 96.19 94 VAL A C 1
ATOM 754 O O . VAL A 1 94 ? 14.248 -0.344 -8.555 1.00 96.19 94 VAL A O 1
ATOM 757 N N . PHE A 1 95 ? 13.160 -1.932 -7.417 1.00 96.50 95 PHE A N 1
ATOM 758 C CA . PHE A 1 95 ? 12.940 -1.068 -6.249 1.00 96.50 95 PHE A CA 1
ATOM 759 C C . PHE A 1 95 ? 14.246 -0.593 -5.602 1.00 96.50 95 PHE A C 1
ATOM 761 O O . PHE A 1 95 ? 14.318 0.533 -5.112 1.00 96.50 95 PHE A O 1
ATOM 768 N N . SER A 1 96 ? 15.289 -1.424 -5.619 1.00 94.50 96 SER A N 1
ATOM 769 C CA . SER A 1 96 ? 16.611 -1.055 -5.101 1.00 94.50 96 SER A CA 1
ATOM 770 C C . SER A 1 96 ? 17.261 0.049 -5.945 1.00 94.50 96 SER A C 1
ATOM 772 O O . SER A 1 96 ? 17.826 0.989 -5.385 1.00 94.50 96 SER A O 1
ATOM 774 N N . ALA A 1 97 ? 17.117 -0.021 -7.271 1.00 93.81 97 ALA A N 1
ATOM 775 C CA . ALA A 1 97 ? 17.571 1.011 -8.201 1.00 93.81 97 ALA A CA 1
ATOM 776 C C . ALA A 1 97 ? 16.766 2.315 -8.058 1.00 93.81 97 ALA A C 1
ATOM 778 O O . ALA A 1 97 ? 17.344 3.392 -7.958 1.00 93.81 97 ALA A O 1
ATOM 779 N N . VAL A 1 98 ? 15.436 2.238 -7.947 1.00 94.94 98 VAL A N 1
ATOM 780 C CA . VAL A 1 98 ? 14.601 3.424 -7.684 1.00 94.94 98 VAL A CA 1
ATOM 781 C C . VAL A 1 98 ? 15.028 4.089 -6.375 1.00 94.94 98 VAL A C 1
ATOM 783 O O . VAL A 1 98 ? 15.235 5.299 -6.328 1.00 94.94 98 VAL A O 1
ATOM 786 N N . LYS A 1 99 ? 15.240 3.304 -5.312 1.00 92.94 99 LYS A N 1
ATOM 787 C CA . LYS A 1 99 ? 15.661 3.818 -4.005 1.00 92.94 99 LYS A CA 1
ATOM 788 C C . LYS A 1 99 ? 17.007 4.545 -4.058 1.00 92.94 99 LYS A C 1
ATOM 790 O O . LYS A 1 99 ? 17.150 5.564 -3.381 1.00 92.94 99 LYS A O 1
ATOM 795 N N . SER A 1 100 ? 17.980 4.064 -4.837 1.00 92.25 100 SER A N 1
ATOM 796 C CA . SER A 1 100 ? 19.272 4.751 -4.979 1.00 92.25 100 SER A CA 1
ATOM 797 C C . SER A 1 100 ? 19.142 6.089 -5.719 1.00 92.25 100 SER A C 1
ATOM 799 O O . SER A 1 100 ? 19.853 7.035 -5.388 1.00 92.25 100 SER A O 1
ATOM 801 N N . LEU A 1 101 ? 18.178 6.206 -6.640 1.00 93.12 101 LEU A N 1
ATOM 802 C CA . LEU A 1 101 ? 17.896 7.420 -7.417 1.00 93.12 101 LEU A CA 1
ATOM 803 C C . LEU A 1 101 ? 17.008 8.449 -6.693 1.00 93.12 101 LEU A C 1
ATOM 805 O O . LEU A 1 101 ? 16.883 9.588 -7.143 1.00 93.12 101 LEU A O 1
ATOM 809 N N . MET A 1 102 ? 16.413 8.093 -5.552 1.00 91.94 102 MET A N 1
ATOM 810 C CA . MET A 1 102 ? 15.561 8.998 -4.766 1.00 91.94 102 MET A CA 1
ATOM 811 C C . MET A 1 102 ? 16.341 10.030 -3.929 1.00 91.94 102 MET A C 1
ATOM 813 O O . MET A 1 102 ? 15.724 10.810 -3.203 1.00 91.94 102 MET A O 1
ATOM 817 N N . ASN A 1 103 ? 17.678 10.078 -4.016 1.00 85.12 103 ASN A N 1
ATOM 818 C CA . ASN A 1 103 ? 18.534 11.068 -3.338 1.00 85.12 103 ASN A CA 1
ATOM 819 C C . ASN A 1 103 ? 18.243 11.212 -1.829 1.00 85.12 103 ASN A C 1
ATOM 821 O O . ASN A 1 103 ? 18.198 12.314 -1.284 1.00 85.12 103 ASN A O 1
ATOM 825 N N . GLY A 1 104 ? 17.986 10.092 -1.148 1.00 84.00 104 GLY A N 1
ATOM 826 C CA . GLY A 1 104 ? 17.693 10.064 0.289 1.00 84.00 104 GLY A CA 1
ATOM 827 C C . GLY A 1 104 ? 16.257 10.438 0.678 1.00 84.00 104 GLY A C 1
ATOM 828 O O . GLY A 1 104 ? 15.923 10.366 1.863 1.00 84.00 104 GLY A O 1
ATOM 829 N N . LYS A 1 105 ? 15.379 10.782 -0.277 1.00 88.75 105 LYS A N 1
ATOM 830 C CA . LYS A 1 105 ? 13.940 10.909 -0.009 1.00 88.75 105 LYS A CA 1
ATOM 831 C C . LYS A 1 105 ? 13.376 9.550 0.409 1.00 88.75 105 LYS A C 1
ATOM 833 O O . LYS A 1 105 ? 13.615 8.536 -0.246 1.00 88.75 105 LYS A O 1
ATOM 838 N N . LYS A 1 106 ? 12.625 9.535 1.511 1.00 88.12 106 LYS A N 1
ATOM 839 C CA . LYS A 1 106 ? 11.954 8.330 2.007 1.00 88.12 106 LYS A CA 1
ATOM 840 C C . LYS A 1 106 ? 10.644 8.102 1.258 1.00 88.12 106 LYS A C 1
ATOM 842 O O . LYS A 1 106 ? 9.959 9.060 0.909 1.00 88.12 106 LYS A O 1
ATOM 847 N N . GLU A 1 107 ? 10.301 6.832 1.069 1.00 92.06 107 GLU A N 1
ATOM 848 C CA . GLU A 1 107 ? 8.974 6.420 0.612 1.00 92.06 107 GLU A CA 1
ATOM 849 C C . GLU A 1 107 ? 7.916 6.899 1.619 1.00 92.06 107 GLU A C 1
ATOM 851 O O . GLU A 1 107 ? 8.116 6.831 2.837 1.00 92.06 107 GLU A O 1
ATOM 856 N N . SER A 1 108 ? 6.779 7.378 1.117 1.00 92.38 108 SER A N 1
ATOM 857 C CA . SER A 1 108 ? 5.593 7.567 1.953 1.00 92.38 108 SER A CA 1
ATOM 858 C C . SER A 1 108 ? 5.060 6.213 2.431 1.00 92.38 108 SER A C 1
ATOM 860 O O . SER A 1 108 ? 5.321 5.175 1.823 1.00 92.38 108 SER A O 1
ATOM 862 N N . LYS A 1 109 ? 4.240 6.202 3.488 1.00 93.50 109 LYS A N 1
ATOM 863 C CA . LYS A 1 109 ? 3.613 4.959 3.973 1.00 93.50 109 LYS A CA 1
ATOM 864 C C . LYS A 1 109 ? 2.772 4.274 2.882 1.00 93.50 109 LYS A C 1
ATOM 866 O O . LYS A 1 109 ? 2.794 3.053 2.764 1.00 93.50 109 LYS A O 1
ATOM 871 N N . TYR A 1 110 ? 2.095 5.054 2.033 1.00 93.88 110 TYR A N 1
ATOM 872 C CA . TYR A 1 110 ? 1.352 4.533 0.880 1.00 93.88 110 TYR A CA 1
ATOM 873 C C . TYR A 1 110 ? 2.274 3.867 -0.151 1.00 93.88 110 TYR A C 1
ATOM 875 O O . TYR A 1 110 ? 1.976 2.761 -0.596 1.00 93.88 110 TYR A O 1
ATOM 883 N N . GLN A 1 111 ? 3.403 4.497 -0.492 1.00 95.44 111 GLN A N 1
ATOM 884 C CA . GLN A 1 111 ? 4.395 3.937 -1.421 1.00 95.44 111 GLN A CA 1
ATOM 885 C C . GLN A 1 111 ? 5.032 2.660 -0.857 1.00 95.44 111 GLN A C 1
ATOM 887 O O . GLN A 1 111 ? 5.162 1.667 -1.569 1.00 95.44 111 GLN A O 1
ATOM 892 N N . THR A 1 112 ? 5.332 2.633 0.444 1.00 95.44 112 THR A N 1
ATOM 893 C CA . THR A 1 112 ? 5.810 1.427 1.135 1.00 95.44 112 THR A CA 1
ATOM 894 C C . THR A 1 112 ? 4.797 0.283 1.031 1.00 95.44 112 THR A C 1
ATOM 896 O O . THR A 1 112 ? 5.170 -0.834 0.667 1.00 95.44 112 THR A O 1
ATOM 899 N N . CYS A 1 113 ? 3.505 0.553 1.265 1.00 95.75 113 CYS A N 1
ATOM 900 C CA . CYS A 1 113 ? 2.441 -0.435 1.064 1.00 95.75 113 CYS A CA 1
ATOM 901 C C . CYS A 1 113 ? 2.367 -0.917 -0.389 1.00 95.75 113 CYS A C 1
ATOM 903 O O . CYS A 1 113 ? 2.307 -2.121 -0.621 1.00 95.75 113 CYS A O 1
ATOM 905 N N . GLN A 1 114 ? 2.402 -0.007 -1.368 1.00 95.88 114 GLN A N 1
ATOM 906 C CA . GLN A 1 114 ? 2.390 -0.364 -2.791 1.00 95.88 114 GLN A CA 1
ATOM 907 C C . GLN A 1 114 ? 3.565 -1.280 -3.145 1.00 95.88 114 GLN A C 1
ATOM 909 O O . GLN A 1 114 ? 3.356 -2.338 -3.740 1.00 95.88 114 GLN A O 1
ATOM 914 N N . ARG A 1 115 ? 4.781 -0.935 -2.708 1.00 97.06 115 ARG A N 1
ATOM 915 C CA . ARG A 1 115 ? 5.976 -1.760 -2.906 1.00 97.06 115 ARG A CA 1
ATOM 916 C C . ARG A 1 115 ? 5.807 -3.153 -2.306 1.00 97.06 115 ARG A C 1
ATOM 918 O O . ARG A 1 115 ? 6.067 -4.143 -2.989 1.00 97.06 115 ARG A O 1
ATOM 925 N N . TYR A 1 116 ? 5.354 -3.259 -1.057 1.00 96.69 116 TYR A N 1
ATOM 926 C CA . TYR A 1 116 ? 5.128 -4.561 -0.429 1.00 96.69 116 TYR A CA 1
ATOM 927 C C . TYR A 1 116 ? 4.044 -5.377 -1.136 1.00 96.69 116 TYR A C 1
ATOM 929 O O . TYR A 1 116 ? 4.232 -6.577 -1.324 1.00 96.69 116 TYR A O 1
ATOM 937 N N . LEU A 1 117 ? 2.948 -4.753 -1.577 1.00 95.69 117 LEU A N 1
ATOM 938 C CA . LEU A 1 117 ? 1.893 -5.427 -2.338 1.00 95.69 117 LEU A CA 1
ATOM 939 C C . LEU A 1 117 ? 2.423 -5.978 -3.665 1.00 95.69 117 LEU A C 1
ATOM 941 O O . LEU A 1 117 ? 2.191 -7.146 -3.973 1.00 95.69 117 LEU A O 1
ATOM 945 N N . MET A 1 118 ? 3.182 -5.174 -4.413 1.00 95.94 118 MET A N 1
ATOM 946 C CA . MET A 1 118 ? 3.790 -5.598 -5.677 1.00 95.94 118 MET A CA 1
ATOM 947 C C . MET A 1 118 ? 4.812 -6.728 -5.478 1.00 95.94 118 MET A C 1
ATOM 949 O O . MET A 1 118 ? 4.904 -7.627 -6.308 1.00 95.94 118 MET A O 1
ATOM 953 N N . LEU A 1 119 ? 5.548 -6.720 -4.360 1.00 96.44 119 LEU A N 1
ATOM 954 C CA . LEU A 1 119 ? 6.495 -7.777 -3.983 1.00 96.44 119 LEU A CA 1
ATOM 955 C C . LEU A 1 119 ? 5.836 -9.000 -3.314 1.00 96.44 119 LEU A C 1
ATOM 957 O O . LEU A 1 119 ? 6.535 -9.958 -2.987 1.00 96.44 119 LEU A O 1
ATOM 961 N N . GLY A 1 120 ? 4.524 -8.975 -3.058 1.00 94.19 120 GLY A N 1
ATOM 962 C CA . GLY A 1 120 ? 3.816 -10.033 -2.328 1.00 94.19 120 GLY A CA 1
ATOM 963 C C . GLY A 1 120 ? 4.165 -10.128 -0.832 1.00 94.19 120 GLY A C 1
ATOM 964 O O . GLY A 1 120 ? 3.871 -11.134 -0.188 1.00 94.19 120 GLY A O 1
ATOM 965 N N . GLN A 1 121 ? 4.776 -9.094 -0.253 1.00 95.00 121 GLN A N 1
ATOM 966 C CA . GLN A 1 121 ? 5.273 -9.046 1.127 1.00 95.00 121 GLN A CA 1
ATOM 967 C C . GLN A 1 121 ? 4.199 -8.555 2.117 1.00 95.00 121 GLN A C 1
ATOM 969 O O . GLN A 1 121 ? 4.405 -7.597 2.856 1.00 95.00 121 GLN A O 1
ATOM 974 N N . ILE A 1 122 ? 3.040 -9.222 2.156 1.00 93.44 122 ILE A N 1
ATOM 975 C CA . ILE A 1 122 ? 1.893 -8.793 2.984 1.00 93.44 122 ILE A CA 1
ATOM 976 C C . ILE A 1 122 ? 2.222 -8.759 4.485 1.00 93.44 122 ILE A C 1
ATOM 978 O O . ILE A 1 122 ? 1.783 -7.856 5.190 1.00 93.44 122 ILE A O 1
ATOM 982 N N . ARG A 1 123 ? 3.042 -9.697 4.975 1.00 93.31 123 ARG A N 1
ATOM 983 C CA . ARG A 1 123 ? 3.463 -9.734 6.390 1.00 93.31 123 ARG A CA 1
ATOM 984 C C . ARG A 1 123 ? 4.192 -8.458 6.813 1.00 93.31 123 ARG A C 1
ATOM 986 O O . ARG A 1 123 ? 4.004 -7.993 7.927 1.00 93.31 123 ARG A O 1
ATOM 993 N N . ASN A 1 124 ? 4.980 -7.869 5.915 1.00 94.62 124 ASN A N 1
ATOM 994 C CA . ASN A 1 124 ? 5.718 -6.645 6.211 1.00 94.62 124 ASN A CA 1
ATOM 995 C C . ASN A 1 124 ? 4.770 -5.447 6.356 1.00 94.62 124 ASN A C 1
ATOM 997 O O . ASN A 1 124 ? 5.004 -4.598 7.205 1.00 94.62 124 ASN A O 1
ATOM 1001 N N . ILE A 1 125 ? 3.672 -5.412 5.587 1.00 94.12 125 ILE A N 1
ATOM 1002 C CA . ILE A 1 125 ? 2.622 -4.393 5.751 1.00 94.12 125 ILE A CA 1
ATOM 1003 C C . ILE A 1 125 ? 2.035 -4.481 7.160 1.00 94.12 125 ILE A C 1
ATOM 1005 O O . ILE A 1 125 ? 1.914 -3.458 7.825 1.00 94.12 125 ILE A O 1
ATOM 1009 N N . MET A 1 126 ? 1.707 -5.692 7.621 1.00 92.12 126 MET A N 1
ATOM 1010 C CA . MET A 1 126 ? 1.161 -5.899 8.964 1.00 92.12 126 MET A CA 1
ATOM 1011 C C . MET A 1 126 ? 2.164 -5.454 10.034 1.00 92.12 126 MET A C 1
ATOM 1013 O O . MET A 1 126 ? 1.839 -4.617 10.870 1.00 92.12 126 MET A O 1
ATOM 1017 N N . GLN A 1 127 ? 3.413 -5.910 9.967 1.00 92.94 127 GLN A N 1
ATOM 1018 C CA . GLN A 1 127 ? 4.409 -5.549 10.975 1.00 92.94 127 GLN A CA 1
ATOM 1019 C C . GLN A 1 127 ? 4.671 -4.036 11.052 1.00 92.94 127 GLN A C 1
ATOM 1021 O O . GLN A 1 127 ? 4.661 -3.471 12.147 1.00 92.94 127 GLN A O 1
ATOM 1026 N N . ASP A 1 128 ? 4.861 -3.376 9.908 1.00 93.38 128 ASP A N 1
ATOM 1027 C CA . ASP A 1 128 ? 5.160 -1.940 9.863 1.00 93.38 128 ASP A CA 1
ATOM 1028 C C . ASP A 1 128 ? 3.925 -1.099 10.242 1.00 93.38 128 ASP A C 1
ATOM 1030 O O . ASP A 1 128 ? 4.041 0.007 10.776 1.00 93.38 128 ASP A O 1
ATOM 1034 N N . SER A 1 129 ? 2.716 -1.629 10.027 1.00 91.88 129 SER A N 1
ATOM 1035 C CA . SER A 1 129 ? 1.482 -0.917 10.357 1.00 91.88 129 SER A CA 1
ATOM 1036 C C . SER A 1 129 ? 1.289 -0.667 11.852 1.00 91.88 129 SER A C 1
ATOM 1038 O O . SER A 1 129 ? 0.712 0.364 12.194 1.00 91.88 129 SER A O 1
ATOM 1040 N N . LEU A 1 130 ? 1.843 -1.510 12.734 1.00 90.81 130 LEU A N 1
ATOM 1041 C CA . LEU A 1 130 ? 1.837 -1.273 14.183 1.00 90.81 130 LEU A CA 1
ATOM 1042 C C . LEU A 1 130 ? 2.562 0.028 14.559 1.00 90.81 130 LEU A C 1
ATOM 1044 O O . LEU A 1 130 ? 2.106 0.761 15.430 1.00 90.81 130 LEU A O 1
ATOM 1048 N N . GLU A 1 131 ? 3.654 0.361 13.871 1.00 91.62 131 GLU A N 1
ATOM 1049 C CA . GLU A 1 131 ? 4.340 1.644 14.060 1.00 91.62 131 GLU A CA 1
ATOM 1050 C C . GLU A 1 131 ? 3.534 2.794 13.432 1.00 91.62 131 GLU A C 1
ATOM 1052 O O . GLU A 1 131 ? 3.456 3.910 13.954 1.00 91.62 131 GLU A O 1
ATOM 1057 N N . TRP A 1 132 ? 2.898 2.546 12.286 1.00 91.75 132 TRP A N 1
ATOM 1058 C CA . TRP A 1 132 ? 2.192 3.595 11.558 1.00 91.75 132 TRP A CA 1
ATOM 1059 C C . TRP A 1 132 ? 0.928 4.093 12.256 1.00 91.75 132 TRP A C 1
ATOM 1061 O O . TRP A 1 132 ? 0.630 5.286 12.121 1.00 91.75 132 TRP A O 1
ATOM 1071 N N . ILE A 1 133 ? 0.220 3.227 12.989 1.00 89.81 133 ILE A N 1
ATOM 1072 C CA . ILE A 1 133 ? -1.020 3.570 13.705 1.00 89.81 133 ILE A CA 1
ATOM 1073 C C . ILE A 1 133 ? -0.800 4.444 14.948 1.00 89.81 133 ILE A C 1
ATOM 1075 O O . ILE A 1 133 ? -1.736 5.114 15.388 1.00 89.81 133 ILE A O 1
ATOM 1079 N N . GLU A 1 134 ? 0.424 4.516 15.478 1.00 86.19 134 GLU A N 1
ATOM 1080 C CA . GLU A 1 134 ? 0.754 5.411 16.599 1.00 86.19 134 GLU A CA 1
ATOM 1081 C C . GLU A 1 134 ? 0.722 6.891 16.194 1.00 86.19 134 GLU A C 1
ATOM 1083 O O . GLU A 1 134 ? 0.446 7.773 17.004 1.00 86.19 134 GLU A O 1
ATOM 1088 N N . ASN A 1 135 ? 0.910 7.178 14.906 1.00 75.44 135 ASN A N 1
ATOM 1089 C CA . ASN A 1 135 ? 1.052 8.540 14.394 1.00 75.44 135 ASN A CA 1
ATOM 1090 C C . ASN A 1 135 ? -0.284 9.295 14.186 1.00 75.44 135 ASN A C 1
ATOM 1092 O O . ASN A 1 135 ? -0.266 10.376 13.604 1.00 75.44 135 ASN A O 1
ATOM 1096 N N . LYS A 1 136 ? -1.429 8.741 14.626 1.00 67.19 136 LYS A N 1
ATOM 1097 C CA . LYS A 1 136 ? -2.792 9.333 14.567 1.00 67.19 136 LYS A CA 1
ATOM 1098 C C . LYS A 1 136 ? -3.189 9.991 13.230 1.00 67.19 136 LYS A C 1
ATOM 1100 O O . LYS A 1 136 ? -3.976 10.930 13.200 1.00 67.19 136 LYS A O 1
ATOM 1105 N N . GLU A 1 137 ? -2.659 9.526 12.103 1.00 82.19 137 GLU A N 1
ATOM 1106 C CA . GLU A 1 137 ? -3.059 10.066 10.803 1.00 82.19 137 GLU A CA 1
ATOM 1107 C C . GLU A 1 137 ? -4.365 9.409 10.341 1.00 82.19 137 GLU A C 1
ATOM 1109 O O . GLU A 1 137 ? -4.365 8.329 9.743 1.00 82.19 137 GLU A O 1
ATOM 1114 N N . ASP A 1 138 ? -5.479 10.094 10.590 1.00 82.25 138 ASP A N 1
ATOM 1115 C CA . ASP A 1 138 ? -6.842 9.600 10.387 1.00 82.25 138 ASP A CA 1
ATOM 1116 C C . ASP A 1 138 ? -7.104 8.946 9.026 1.00 82.25 138 ASP A C 1
ATOM 1118 O O . ASP A 1 138 ? -7.780 7.919 8.915 1.00 82.25 138 ASP A O 1
ATOM 1122 N N . LYS A 1 139 ? -6.566 9.546 7.959 1.00 91.12 139 LYS A N 1
ATOM 1123 C CA . LYS A 1 139 ? -6.752 9.058 6.587 1.00 91.12 139 LYS A CA 1
ATOM 1124 C C . LYS A 1 139 ? -6.016 7.742 6.348 1.00 91.12 139 LYS A C 1
ATOM 1126 O O . LYS A 1 139 ? -6.534 6.888 5.627 1.00 91.12 139 LYS A O 1
ATOM 1131 N N . PHE A 1 140 ? -4.836 7.582 6.944 1.00 92.81 140 PHE A N 1
ATOM 1132 C CA . PHE A 1 140 ? -4.002 6.404 6.744 1.00 92.81 140 PHE A CA 1
ATOM 1133 C C . PHE A 1 140 ? -4.509 5.205 7.548 1.00 92.81 140 PHE A C 1
ATOM 1135 O O . PHE A 1 140 ? -4.557 4.099 7.016 1.00 92.81 140 PHE A O 1
ATOM 1142 N N . ILE A 1 141 ? -4.983 5.423 8.780 1.00 93.88 141 ILE A N 1
ATOM 1143 C CA . ILE A 1 141 ? -5.626 4.370 9.587 1.00 93.88 141 ILE A CA 1
ATOM 1144 C C . ILE A 1 141 ? -6.857 3.830 8.854 1.00 93.88 141 ILE A C 1
ATOM 1146 O O . ILE A 1 141 ? -7.012 2.618 8.709 1.00 93.88 141 ILE A O 1
ATOM 1150 N N . ARG A 1 142 ? -7.683 4.723 8.288 1.00 94.25 142 ARG A N 1
ATOM 1151 C CA . ARG A 1 142 ? -8.810 4.319 7.440 1.00 94.25 142 ARG A CA 1
ATOM 1152 C C . ARG A 1 142 ? -8.356 3.466 6.258 1.00 94.25 142 ARG A C 1
ATOM 1154 O O . ARG A 1 142 ? -8.955 2.425 6.004 1.00 94.25 142 ARG A O 1
ATOM 1161 N N . PHE A 1 143 ? -7.326 3.897 5.530 1.00 96.00 143 PHE A N 1
ATOM 1162 C CA . PHE A 1 143 ? -6.772 3.125 4.415 1.00 96.00 143 PHE A CA 1
ATOM 1163 C C . PHE A 1 143 ? -6.339 1.717 4.856 1.00 96.00 143 PHE A C 1
ATOM 1165 O O . PHE A 1 143 ? -6.729 0.743 4.214 1.00 96.00 143 PHE A O 1
ATOM 1172 N N . LEU A 1 144 ? -5.606 1.597 5.969 1.00 95.38 144 LEU A N 1
ATOM 1173 C CA . LEU A 1 144 ? -5.162 0.306 6.498 1.00 95.38 144 LEU A CA 1
ATOM 1174 C C . LEU A 1 144 ? -6.335 -0.595 6.895 1.00 95.38 144 LEU A C 1
ATOM 1176 O O . LEU A 1 144 ? -6.343 -1.762 6.517 1.00 95.38 144 LEU A O 1
ATOM 1180 N N . ALA A 1 145 ? -7.347 -0.060 7.586 1.00 95.56 145 ALA A N 1
ATOM 1181 C CA . ALA A 1 145 ? -8.540 -0.817 7.965 1.00 95.56 145 ALA A CA 1
ATOM 1182 C C . ALA A 1 145 ? -9.227 -1.442 6.739 1.00 95.56 145 ALA A C 1
ATOM 1184 O O . ALA A 1 145 ? -9.522 -2.635 6.721 1.00 95.56 145 ALA A O 1
ATOM 1185 N N . HIS A 1 146 ? -9.410 -0.663 5.668 1.00 96.25 146 HIS A N 1
ATOM 1186 C CA . HIS A 1 146 ? -10.001 -1.173 4.428 1.00 96.25 146 HIS A CA 1
ATOM 1187 C C . HIS A 1 146 ? -9.095 -2.200 3.743 1.00 96.25 146 HIS A C 1
ATOM 1189 O O . HIS A 1 146 ? -9.583 -3.221 3.261 1.00 96.25 146 HIS A O 1
ATOM 1195 N N . LEU A 1 147 ? -7.781 -1.956 3.717 1.00 95.69 147 LEU A N 1
ATOM 1196 C CA . LEU A 1 147 ? -6.817 -2.897 3.154 1.00 95.69 147 LEU A CA 1
ATOM 1197 C C . LEU A 1 147 ? -6.877 -4.251 3.878 1.00 95.69 147 LEU A C 1
ATOM 1199 O O . LEU A 1 147 ? -6.925 -5.281 3.215 1.00 95.69 147 LEU A O 1
ATOM 1203 N N . ILE A 1 148 ? -6.944 -4.259 5.210 1.00 95.25 148 ILE A N 1
ATOM 1204 C CA . ILE A 1 148 ? -7.059 -5.481 6.022 1.00 95.25 148 ILE A CA 1
ATOM 1205 C C . ILE A 1 148 ? -8.342 -6.239 5.697 1.00 95.25 148 ILE A C 1
ATOM 1207 O O . ILE A 1 148 ? -8.287 -7.446 5.472 1.00 95.25 148 ILE A O 1
ATOM 1211 N N . LEU A 1 149 ? -9.485 -5.553 5.608 1.00 95.56 149 LEU A N 1
ATOM 1212 C CA . LEU A 1 149 ? -10.751 -6.197 5.243 1.00 95.56 149 LEU A CA 1
ATOM 1213 C C . LEU A 1 149 ? -10.680 -6.849 3.856 1.00 95.56 149 LEU A C 1
ATOM 1215 O O . LEU A 1 149 ? -11.136 -7.979 3.682 1.00 95.56 149 LEU A O 1
ATOM 1219 N N . VAL A 1 150 ? -10.057 -6.177 2.882 1.00 95.62 150 VAL A N 1
ATOM 1220 C CA . VAL A 1 150 ? -9.829 -6.745 1.545 1.00 95.62 150 VAL A CA 1
ATOM 1221 C C . VAL A 1 150 ? -8.892 -7.953 1.614 1.00 95.62 150 VAL A C 1
ATOM 1223 O O . VAL A 1 150 ? -9.186 -8.988 1.020 1.00 95.62 150 VAL A O 1
ATOM 1226 N N . LEU A 1 151 ? -7.793 -7.872 2.369 1.00 93.69 151 LEU A N 1
ATOM 1227 C CA . LEU A 1 151 ? -6.857 -8.987 2.538 1.00 93.69 151 LEU A CA 1
ATOM 1228 C C . LEU A 1 151 ? -7.523 -10.199 3.202 1.00 93.69 151 LEU A C 1
ATOM 1230 O O . LEU A 1 151 ? -7.311 -11.322 2.745 1.00 93.69 151 LEU A O 1
ATOM 1234 N N . ARG A 1 152 ? -8.378 -9.987 4.209 1.00 93.75 152 ARG A N 1
ATOM 1235 C CA . ARG A 1 152 ? -9.189 -11.039 4.846 1.00 93.75 152 ARG A CA 1
ATOM 1236 C C . ARG A 1 152 ? -10.140 -11.696 3.860 1.00 93.75 152 ARG A C 1
ATOM 1238 O O . ARG A 1 152 ? -10.167 -12.920 3.777 1.00 93.75 152 ARG A O 1
ATOM 1245 N N . LEU A 1 153 ? -10.858 -10.898 3.068 1.00 94.12 153 LEU A N 1
ATOM 1246 C CA . LEU A 1 153 ? -11.768 -11.404 2.037 1.00 94.12 153 LEU A CA 1
ATOM 1247 C C . LEU A 1 153 ? -11.033 -12.272 1.003 1.00 94.12 153 LEU A C 1
ATOM 1249 O O . LEU A 1 153 ? -11.573 -13.260 0.517 1.00 94.12 153 LEU A O 1
ATOM 1253 N N . MET A 1 154 ? -9.781 -11.926 0.696 1.00 93.31 154 MET A N 1
ATOM 1254 C CA . MET A 1 154 ? -8.918 -12.694 -0.201 1.00 93.31 154 MET A CA 1
ATOM 1255 C C . MET A 1 154 ? -8.249 -13.913 0.461 1.00 93.31 154 MET A C 1
ATOM 1257 O O . MET A 1 154 ? -7.506 -14.622 -0.218 1.00 93.31 154 MET A O 1
ATOM 1261 N N . GLY A 1 155 ? -8.439 -14.145 1.765 1.00 90.62 155 GLY A N 1
ATOM 1262 C CA . GLY A 1 155 ? -7.729 -15.187 2.519 1.00 90.62 155 GLY A CA 1
ATOM 1263 C C . GLY A 1 155 ? -6.220 -14.932 2.654 1.00 90.62 155 GLY A C 1
ATOM 1264 O O . GLY A 1 155 ? -5.442 -15.870 2.802 1.00 90.62 155 GLY A O 1
ATOM 1265 N N . LYS A 1 156 ? -5.791 -13.668 2.557 1.00 87.88 156 LYS A N 1
ATOM 1266 C CA . LYS A 1 156 ? -4.389 -13.218 2.578 1.00 87.88 156 LYS A CA 1
ATOM 1267 C C . LYS A 1 156 ? -4.050 -12.389 3.818 1.00 87.88 156 LYS A C 1
ATOM 1269 O O . LYS A 1 156 ?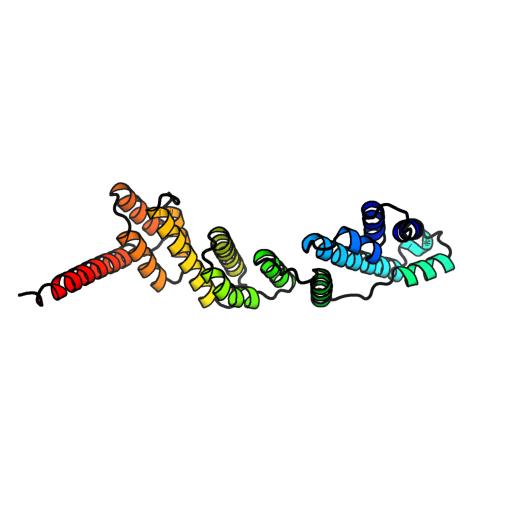 -3.171 -11.536 3.748 1.00 87.88 156 LYS A O 1
ATOM 1274 N N . ASP A 1 157 ? -4.736 -12.620 4.930 1.00 86.06 157 ASP A N 1
ATOM 1275 C CA . ASP A 1 157 ? -4.411 -12.017 6.224 1.00 86.06 157 ASP A CA 1
ATOM 1276 C C . ASP A 1 157 ? -3.545 -12.994 7.044 1.00 86.06 157 ASP A C 1
ATOM 1278 O O . ASP A 1 157 ? -4.078 -13.933 7.631 1.00 86.06 157 ASP A O 1
ATOM 1282 N N . PRO A 1 158 ? -2.205 -12.855 7.036 1.00 75.31 158 PRO A N 1
ATOM 1283 C CA . PRO A 1 158 ? -1.321 -13.796 7.718 1.00 75.31 158 PRO A CA 1
ATOM 1284 C C . PRO A 1 158 ? -1.256 -13.588 9.239 1.00 75.31 158 PRO A C 1
ATOM 1286 O O . PRO A 1 158 ? -0.728 -14.458 9.927 1.00 75.31 158 PRO A O 1
ATOM 1289 N N . GLN A 1 159 ? -1.704 -12.434 9.746 1.00 80.44 159 GLN A N 1
ATOM 1290 C CA . GLN A 1 159 ? -1.536 -11.990 11.134 1.00 80.44 159 GLN A CA 1
ATOM 1291 C C . GLN A 1 159 ? -2.830 -11.316 11.597 1.00 80.44 159 GLN A C 1
ATOM 1293 O O . GLN A 1 159 ? -2.921 -10.091 11.704 1.00 80.44 159 GLN A O 1
ATOM 1298 N N . HIS A 1 160 ? -3.849 -12.149 11.825 1.00 84.56 160 HIS A N 1
ATOM 1299 C CA . HIS A 1 160 ? -5.182 -11.697 12.218 1.00 84.56 160 HIS A CA 1
ATOM 1300 C C . HIS A 1 160 ? -5.159 -10.782 13.448 1.00 84.56 160 HIS A C 1
ATOM 1302 O O . HIS A 1 160 ? -5.879 -9.793 13.460 1.00 84.56 160 HIS A O 1
ATOM 1308 N N . ASP A 1 161 ? -4.275 -11.051 14.407 1.00 91.00 161 ASP A N 1
ATOM 1309 C CA . ASP A 1 161 ? -4.057 -10.267 15.626 1.00 91.00 161 ASP A CA 1
ATOM 1310 C C . ASP A 1 161 ? -3.647 -8.811 15.349 1.00 91.00 161 ASP A C 1
ATOM 1312 O O . ASP A 1 161 ? -4.196 -7.866 15.927 1.00 91.00 161 ASP A O 1
ATOM 1316 N N . ILE A 1 162 ? -2.709 -8.610 14.422 1.00 93.50 162 ILE A N 1
ATOM 1317 C CA . ILE A 1 162 ? -2.293 -7.271 13.996 1.00 93.50 162 ILE A CA 1
ATOM 1318 C C . ILE A 1 162 ? -3.432 -6.587 13.238 1.00 93.50 162 ILE A C 1
ATOM 1320 O O . ILE A 1 162 ? -3.741 -5.422 13.499 1.00 93.50 162 ILE A O 1
ATOM 1324 N N . GLY A 1 163 ? -4.091 -7.320 12.336 1.00 93.12 163 GLY A N 1
ATOM 1325 C CA . GLY A 1 163 ? -5.251 -6.814 11.608 1.00 93.12 163 GLY A CA 1
ATOM 1326 C C . GLY A 1 163 ? -6.375 -6.355 12.544 1.00 93.12 163 GLY A C 1
ATOM 1327 O O . GLY A 1 163 ? -6.944 -5.283 12.345 1.00 93.12 163 GLY A O 1
ATOM 1328 N N . ASP A 1 164 ? -6.642 -7.126 13.599 1.00 94.62 164 ASP A N 1
ATOM 1329 C CA . ASP A 1 164 ? -7.637 -6.815 14.624 1.00 94.62 164 ASP A CA 1
ATOM 1330 C C . ASP A 1 164 ? -7.250 -5.546 15.377 1.00 94.62 164 ASP A C 1
ATOM 1332 O O . ASP A 1 164 ? -8.065 -4.637 15.485 1.00 94.62 164 ASP A O 1
ATOM 1336 N N . THR A 1 165 ? -5.984 -5.410 15.777 1.00 95.19 165 THR A N 1
ATOM 1337 C CA . THR A 1 165 ? -5.474 -4.207 16.457 1.00 95.19 165 THR A CA 1
ATOM 1338 C C . THR A 1 165 ? -5.707 -2.933 15.635 1.00 95.19 165 THR A C 1
ATOM 1340 O O . THR A 1 165 ? -6.081 -1.886 16.167 1.00 95.19 165 THR A O 1
ATOM 1343 N N . ILE A 1 166 ? -5.520 -3.002 14.317 1.00 94.81 166 ILE A N 1
ATOM 1344 C CA . ILE A 1 166 ? -5.700 -1.851 13.424 1.00 94.81 166 ILE A CA 1
ATOM 1345 C C . ILE A 1 166 ? -7.181 -1.532 13.224 1.00 94.81 166 ILE A C 1
ATOM 1347 O O . ILE A 1 166 ? -7.562 -0.359 13.225 1.00 94.81 166 ILE A O 1
ATOM 1351 N N . LEU A 1 167 ? -8.023 -2.557 13.073 1.00 95.69 167 LEU A N 1
ATOM 1352 C CA . LEU A 1 167 ? -9.472 -2.381 12.996 1.00 95.69 167 LEU A CA 1
ATOM 1353 C C . LEU A 1 167 ? -10.024 -1.794 14.297 1.00 95.69 167 LEU A C 1
ATOM 1355 O O . LEU A 1 167 ? -10.810 -0.851 14.245 1.00 95.69 167 LEU A O 1
ATOM 1359 N N . GLU A 1 168 ? -9.558 -2.271 15.451 1.00 95.56 168 GLU A N 1
ATOM 1360 C CA . GLU A 1 168 ? -9.889 -1.703 16.757 1.00 95.56 168 GLU A CA 1
ATOM 1361 C C . GLU A 1 168 ? -9.499 -0.230 16.841 1.00 95.56 168 GLU A C 1
ATOM 1363 O O . GLU A 1 168 ? -10.329 0.607 17.197 1.00 95.56 168 GLU A O 1
ATOM 1368 N N . LYS A 1 169 ? -8.267 0.112 16.443 1.00 95.19 169 LYS A N 1
ATOM 1369 C CA . LYS A 1 169 ? -7.793 1.500 16.422 1.00 95.19 169 LYS A CA 1
ATOM 1370 C C . LYS A 1 169 ? -8.682 2.385 15.552 1.00 95.19 169 LYS A C 1
ATOM 1372 O O . LYS A 1 169 ? -9.002 3.508 15.944 1.00 95.19 169 LYS A O 1
ATOM 1377 N N . TYR A 1 170 ? -9.090 1.885 14.388 1.00 95.44 170 TYR A N 1
ATOM 1378 C CA . TYR A 1 170 ? -9.980 2.612 13.493 1.00 95.44 170 TYR A CA 1
ATOM 1379 C C . TYR A 1 170 ? -11.383 2.789 14.089 1.00 95.44 170 TYR A C 1
ATOM 1381 O O . TYR A 1 170 ? -11.939 3.883 14.017 1.00 95.44 170 TYR A O 1
ATOM 1389 N N . VAL A 1 171 ? -11.935 1.759 14.740 1.00 95.12 171 VAL A N 1
ATOM 1390 C CA . VAL A 1 171 ? -13.210 1.853 15.471 1.00 95.12 171 VAL A CA 1
ATOM 1391 C C . VAL A 1 171 ? -13.125 2.913 16.568 1.00 95.12 171 VAL A C 1
ATOM 1393 O O . VAL A 1 171 ? -13.991 3.784 16.620 1.00 95.12 171 VAL A O 1
ATOM 1396 N N . THR A 1 172 ? -12.072 2.911 17.392 1.00 93.31 172 THR A N 1
ATOM 1397 C CA . THR A 1 172 ? -11.863 3.941 18.425 1.00 93.31 172 THR A CA 1
ATOM 1398 C C . THR A 1 172 ? -11.828 5.344 17.821 1.00 93.31 172 THR A C 1
ATOM 1400 O O . THR A 1 172 ? -12.487 6.244 18.331 1.00 93.31 172 THR A O 1
ATOM 1403 N N . GLN A 1 173 ? -11.146 5.524 16.688 1.00 92.19 173 GLN A N 1
ATOM 1404 C CA . GLN A 1 173 ? -11.091 6.811 15.993 1.00 92.19 173 GLN A CA 1
ATOM 1405 C C . GLN A 1 173 ? -12.472 7.264 15.480 1.00 92.19 173 GLN A C 1
ATOM 1407 O O . GLN A 1 173 ? -12.805 8.447 15.547 1.00 92.19 173 GLN A O 1
ATOM 1412 N N . LEU A 1 174 ? -13.310 6.341 14.994 1.00 91.88 174 LEU A N 1
ATOM 1413 C CA . LEU A 1 174 ? -14.685 6.663 14.596 1.00 91.88 174 LEU A CA 1
ATOM 1414 C C . LEU A 1 174 ? -15.570 7.024 15.799 1.00 91.88 174 LEU A C 1
ATOM 1416 O O . LEU A 1 174 ? -16.424 7.903 15.682 1.00 91.88 174 LEU A O 1
ATOM 1420 N N . ILE A 1 175 ? -15.366 6.364 16.945 1.00 90.81 175 ILE A N 1
ATOM 1421 C CA . ILE A 1 175 ? -16.044 6.692 18.206 1.00 90.81 175 ILE A CA 1
ATOM 1422 C C . ILE A 1 175 ? -15.646 8.098 18.670 1.00 90.81 175 ILE A C 1
ATOM 1424 O O . ILE A 1 175 ? -16.519 8.889 19.024 1.00 90.81 175 ILE A O 1
ATOM 1428 N N . ASP A 1 176 ? -14.352 8.427 18.651 1.00 88.94 176 ASP A N 1
ATOM 1429 C CA . ASP A 1 176 ? -13.845 9.766 18.976 1.00 88.94 176 ASP A CA 1
ATOM 1430 C C . ASP A 1 176 ? -14.498 10.821 18.070 1.00 88.94 176 ASP A C 1
ATOM 1432 O O . ASP A 1 176 ? -15.099 11.779 18.565 1.00 88.94 176 ASP A O 1
ATOM 1436 N N . GLY A 1 177 ? -14.513 10.572 16.757 1.00 86.19 177 GLY A N 1
ATOM 1437 C CA . GLY A 1 177 ? -15.136 11.469 15.787 1.00 86.19 177 GLY A CA 1
ATOM 1438 C C . GLY A 1 177 ? -16.645 11.660 15.979 1.00 86.19 177 GLY A C 1
ATOM 1439 O O . GLY A 1 177 ? -17.162 12.746 15.719 1.00 86.19 177 GLY A O 1
ATOM 1440 N N . LEU A 1 178 ? -17.370 10.654 16.484 1.00 83.25 178 LEU A N 1
ATOM 1441 C CA . LEU A 1 178 ? -18.800 10.792 16.799 1.00 83.25 178 LEU A CA 1
ATOM 1442 C C . LEU A 1 178 ? -19.034 11.786 17.945 1.00 83.25 178 LEU A C 1
ATOM 1444 O O . LEU A 1 178 ? -20.009 12.537 17.930 1.00 83.25 178 LEU A O 1
ATOM 1448 N N . ASN A 1 179 ? -18.134 11.822 18.928 1.00 78.06 179 ASN A N 1
ATOM 1449 C CA . ASN A 1 179 ? -18.240 12.747 20.059 1.00 78.06 179 ASN A CA 1
ATOM 1450 C C . ASN A 1 179 ? -17.887 14.180 19.663 1.00 78.06 179 ASN A C 1
ATOM 1452 O O . ASN A 1 179 ? -18.530 15.124 20.120 1.00 78.06 179 ASN A O 1
ATOM 1456 N N . GLU A 1 180 ? -16.885 14.331 18.799 1.00 81.06 180 GLU A N 1
ATOM 1457 C CA . GLU A 1 180 ? -16.435 15.623 18.275 1.00 81.06 180 GLU A CA 1
ATOM 1458 C C . GLU A 1 180 ? -17.369 16.184 17.187 1.00 81.06 180 GLU A C 1
ATOM 1460 O O . GLU A 1 180 ? -17.275 17.359 16.837 1.00 81.06 180 GLU A O 1
ATOM 1465 N N . GLY A 1 181 ? -18.296 15.368 16.671 1.00 75.69 181 GLY A N 1
ATOM 1466 C CA . GLY A 1 181 ? -19.230 15.736 15.603 1.00 75.69 181 GLY A CA 1
ATOM 1467 C C . GLY A 1 181 ? -18.633 15.664 14.194 1.00 75.69 181 GLY A C 1
ATOM 1468 O O . GLY A 1 181 ? -19.225 16.190 13.258 1.00 75.69 181 GLY A O 1
ATOM 1469 N N . SER A 1 182 ? -17.470 15.029 14.027 1.00 73.62 182 SER A N 1
ATOM 1470 C CA . SER A 1 182 ? -16.829 14.777 12.729 1.00 73.62 182 SER A CA 1
ATOM 1471 C C . SER A 1 182 ? -17.275 13.455 12.080 1.00 73.62 182 SER A C 1
ATOM 1473 O O . SER A 1 182 ? -17.071 13.252 10.882 1.00 73.62 182 SER A O 1
ATOM 1475 N N . CYS A 1 183 ? -17.921 12.572 12.846 1.00 70.88 183 CYS A N 1
ATOM 1476 C CA . CYS A 1 183 ? -18.614 11.372 12.380 1.00 70.88 183 CYS A CA 1
ATOM 1477 C C . CYS A 1 183 ? -20.092 11.463 12.783 1.00 70.88 183 CYS A C 1
ATOM 1479 O O . CYS A 1 183 ? -20.392 11.766 13.931 1.00 70.88 183 CYS A O 1
ATOM 1481 N N . GLU A 1 184 ? -21.020 11.190 11.865 1.00 72.00 184 GLU A N 1
ATOM 1482 C CA . GLU A 1 184 ? -22.467 11.316 12.129 1.00 72.00 184 GLU A CA 1
ATOM 1483 C C . GLU A 1 184 ? -23.232 9.986 12.018 1.00 72.00 184 GLU A C 1
ATOM 1485 O O . GLU A 1 184 ? -24.445 9.964 12.198 1.00 72.00 184 GLU A O 1
ATOM 1490 N N . CYS A 1 185 ? -22.553 8.870 11.717 1.00 85.62 185 CYS A N 1
ATOM 1491 C CA . CYS A 1 185 ? -23.208 7.604 11.368 1.00 85.62 185 CYS A CA 1
ATOM 1492 C C . CYS A 1 185 ? -22.833 6.463 12.334 1.00 85.62 185 CYS A C 1
ATOM 1494 O O . CYS A 1 185 ? -21.806 5.799 12.145 1.00 85.62 185 CYS A O 1
ATOM 1496 N N . PRO A 1 186 ? -23.666 6.190 13.355 1.00 88.25 186 PRO A N 1
ATOM 1497 C CA . PRO A 1 186 ? -23.507 5.046 14.254 1.00 88.25 186 PRO A CA 1
ATOM 1498 C C . PRO A 1 186 ? -23.458 3.682 13.558 1.00 88.25 186 PRO A C 1
ATOM 1500 O O . PRO A 1 186 ? -22.777 2.770 14.030 1.00 88.25 186 PRO A O 1
ATOM 1503 N N . GLU A 1 187 ? -24.147 3.530 12.425 1.00 92.38 187 GLU A N 1
ATOM 1504 C CA . GLU A 1 187 ? -24.155 2.303 11.624 1.00 92.38 187 GLU A CA 1
ATOM 1505 C C . GLU A 1 187 ? -22.768 1.961 11.089 1.00 92.38 187 GLU A C 1
ATOM 1507 O O . GLU A 1 187 ? -22.403 0.787 11.039 1.00 92.38 187 GLU A O 1
A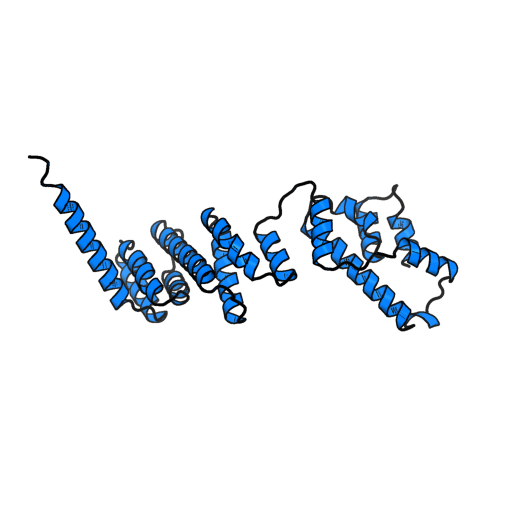TOM 1512 N N . LEU A 1 188 ? -21.974 2.976 10.739 1.00 92.62 188 LEU A N 1
ATOM 1513 C CA . LEU A 1 188 ? -20.601 2.786 10.289 1.00 92.62 188 LEU A CA 1
ATOM 1514 C C . LEU A 1 188 ? -19.737 2.197 11.407 1.00 92.62 188 LEU A C 1
ATOM 1516 O O . LEU A 1 188 ? -18.994 1.244 11.182 1.00 92.62 188 LEU A O 1
ATOM 1520 N N . ILE A 1 189 ? -19.868 2.734 12.623 1.00 94.06 189 ILE A N 1
ATOM 1521 C CA . ILE A 1 189 ? -19.132 2.248 13.796 1.00 94.06 189 ILE A CA 1
ATOM 1522 C C . ILE A 1 189 ? -19.543 0.809 14.105 1.00 94.06 189 ILE A C 1
ATOM 1524 O O . ILE A 1 189 ? -18.679 -0.040 14.323 1.00 94.06 189 ILE A O 1
ATOM 1528 N N . ALA A 1 190 ? -20.845 0.513 14.075 1.00 95.44 190 ALA A N 1
ATOM 1529 C CA . ALA A 1 190 ? -21.358 -0.834 14.302 1.00 95.44 190 ALA A CA 1
ATOM 1530 C C . ALA A 1 190 ? -20.841 -1.838 13.261 1.00 95.44 190 ALA A C 1
ATOM 1532 O O . ALA A 1 190 ? -20.439 -2.938 13.633 1.00 95.44 190 ALA A O 1
ATOM 1533 N N . TYR A 1 191 ? -20.784 -1.443 11.985 1.00 95.56 191 TYR A N 1
ATOM 1534 C CA . TYR A 1 191 ? -20.226 -2.270 10.918 1.00 95.56 191 TYR A CA 1
ATOM 1535 C C . TYR A 1 191 ? -18.748 -2.600 11.157 1.00 95.56 191 TYR A C 1
ATOM 1537 O O . TYR A 1 191 ? -18.382 -3.767 11.159 1.00 95.56 191 TYR A O 1
ATOM 1545 N N . TYR A 1 192 ? -17.886 -1.610 11.409 1.00 96.12 192 TYR A N 1
ATOM 1546 C CA . TYR A 1 192 ? -16.468 -1.902 11.669 1.00 96.12 192 TYR A CA 1
ATOM 1547 C C . TYR A 1 192 ? -16.261 -2.669 12.973 1.00 96.12 192 TYR A C 1
ATOM 1549 O O . TYR A 1 192 ? -15.409 -3.555 13.026 1.00 96.12 192 TYR A O 1
ATOM 1557 N N . THR A 1 193 ? -17.078 -2.399 13.993 1.00 96.81 193 THR A N 1
ATOM 1558 C CA . THR A 1 193 ? -17.065 -3.190 15.226 1.00 96.81 193 THR A CA 1
ATOM 1559 C C . THR A 1 193 ? -17.362 -4.656 14.924 1.00 96.81 193 THR A C 1
ATOM 1561 O O . THR A 1 193 ? -16.626 -5.509 15.390 1.00 96.81 193 THR A O 1
ATOM 1564 N N . SER A 1 194 ? -18.346 -4.996 14.086 1.00 96.25 194 SER A N 1
ATOM 1565 C CA . SER A 1 194 ? -18.645 -6.409 13.803 1.00 96.25 194 SER A CA 1
ATOM 1566 C C . SER A 1 194 ? -17.527 -7.156 13.055 1.00 96.25 194 SER A C 1
ATOM 1568 O O . SER A 1 194 ? -17.552 -8.385 12.997 1.00 96.25 194 SER A O 1
ATOM 1570 N N . THR A 1 195 ? -16.520 -6.444 12.530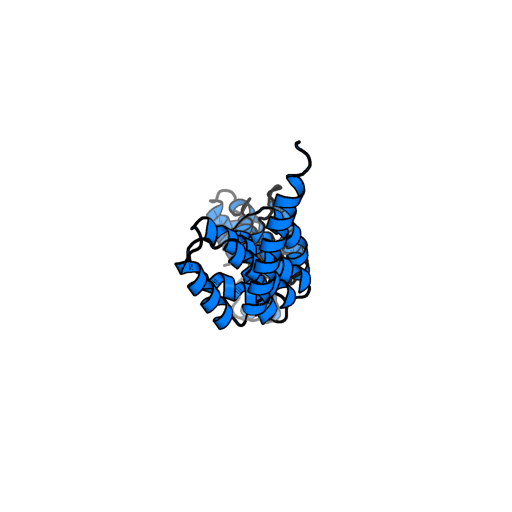 1.00 94.69 195 THR A N 1
ATOM 1571 C CA . THR A 1 195 ? -15.354 -7.044 11.857 1.00 94.69 195 THR A CA 1
ATOM 1572 C C . THR A 1 195 ? -14.189 -7.414 12.778 1.00 94.69 195 THR A C 1
ATOM 1574 O O . THR A 1 195 ? -13.262 -8.082 12.313 1.00 94.69 195 THR A O 1
ATOM 1577 N N . VAL A 1 196 ? -14.222 -7.014 14.056 1.00 95.00 196 VAL A N 1
ATOM 1578 C CA . VAL A 1 196 ? -13.214 -7.409 15.060 1.00 95.00 196 VAL A CA 1
ATOM 1579 C C . VAL A 1 196 ? -13.656 -8.667 15.834 1.00 95.00 196 VAL A C 1
ATOM 1581 O O . VAL A 1 196 ? -14.834 -9.031 15.766 1.00 95.00 196 VAL A O 1
ATOM 1584 N N . PRO A 1 197 ? -12.769 -9.346 16.588 1.00 94.19 197 PRO A N 1
ATOM 1585 C CA . PRO A 1 197 ? -13.122 -10.521 17.387 1.00 94.19 197 PRO A CA 1
ATOM 1586 C C . PRO A 1 197 ? -14.216 -10.233 18.420 1.00 94.19 197 PRO A C 1
ATOM 1588 O O . PRO A 1 197 ? -14.266 -9.148 18.999 1.00 94.19 197 PRO A O 1
ATOM 1591 N N . SER A 1 198 ? -15.109 -11.198 18.657 1.00 92.94 198 SER A N 1
ATOM 1592 C CA . SER A 1 198 ? -16.351 -11.003 19.427 1.00 92.94 198 SER A CA 1
ATOM 1593 C C . SER A 1 198 ? -16.148 -10.468 20.850 1.00 92.94 198 SER A C 1
ATOM 1595 O O . SER A 1 198 ? -16.955 -9.680 21.338 1.00 92.94 198 SER A O 1
ATOM 1597 N N . ASP A 1 199 ? -15.070 -10.861 21.519 1.00 93.06 199 ASP A N 1
ATOM 1598 C CA . ASP A 1 199 ? -14.679 -10.348 22.834 1.00 93.06 199 ASP A CA 1
ATOM 1599 C C . ASP A 1 199 ? -14.334 -8.850 22.786 1.00 93.06 199 ASP A C 1
ATOM 1601 O O . ASP A 1 199 ? -14.732 -8.082 23.668 1.00 93.06 199 ASP A O 1
ATOM 1605 N N . ARG A 1 200 ? -13.664 -8.416 21.716 1.00 95.56 200 ARG A N 1
ATOM 1606 C CA . ARG A 1 200 ? -13.291 -7.019 21.467 1.00 95.56 200 ARG A CA 1
ATOM 1607 C C . ARG A 1 200 ? -14.485 -6.179 21.028 1.00 95.56 200 ARG A C 1
ATOM 1609 O O . ARG A 1 200 ? -14.602 -5.036 21.472 1.00 95.56 200 ARG A O 1
ATOM 1616 N N . GLN A 1 201 ? -15.421 -6.759 20.268 1.00 96.56 201 GLN A N 1
ATOM 1617 C CA . GLN A 1 201 ? -16.685 -6.103 19.904 1.00 96.56 201 GLN A CA 1
ATOM 1618 C C . GLN A 1 201 ? -17.410 -5.581 21.143 1.00 96.56 201 GLN A C 1
ATOM 1620 O O . GLN A 1 201 ? -17.807 -4.419 21.189 1.00 96.56 201 GLN A O 1
ATOM 1625 N N . ILE A 1 202 ? -17.535 -6.429 22.171 1.00 95.62 202 ILE A N 1
ATOM 1626 C CA . ILE A 1 202 ? -18.265 -6.090 23.394 1.00 95.62 202 ILE A CA 1
ATOM 1627 C C . ILE A 1 202 ? -17.640 -4.870 24.077 1.00 95.62 202 ILE A C 1
ATOM 1629 O O . ILE A 1 202 ? -18.368 -3.959 24.476 1.00 95.62 202 ILE A O 1
ATOM 1633 N N . VAL A 1 203 ? -16.308 -4.849 24.185 1.00 95.81 203 VAL A N 1
ATOM 1634 C CA . VAL A 1 203 ? -15.542 -3.787 24.855 1.00 95.81 203 VAL A CA 1
ATOM 1635 C C . VAL A 1 203 ? -15.631 -2.464 24.094 1.00 95.81 203 VAL A C 1
ATOM 1637 O O . VAL A 1 203 ? -15.976 -1.448 24.696 1.00 95.81 203 VAL A O 1
ATOM 1640 N N . LEU A 1 204 ? -15.379 -2.471 22.782 1.00 95.19 204 LEU A N 1
ATOM 1641 C CA . LEU A 1 204 ? -15.424 -1.264 21.946 1.00 95.19 204 LEU A CA 1
ATOM 1642 C C . LEU A 1 204 ? -16.827 -0.661 21.900 1.00 95.19 204 LEU A C 1
ATOM 1644 O O . LEU A 1 204 ? -17.010 0.550 22.009 1.00 95.19 204 LEU A O 1
ATOM 1648 N N . TYR A 1 205 ? -17.842 -1.513 21.778 1.00 95.12 205 TYR A N 1
ATOM 1649 C CA . TYR A 1 205 ? -19.218 -1.046 21.709 1.00 95.12 205 TYR A CA 1
ATOM 1650 C C . TYR A 1 205 ? -19.726 -0.537 23.065 1.00 95.12 205 TYR A C 1
ATOM 1652 O O . TYR A 1 205 ? -20.504 0.414 23.120 1.00 95.12 205 TYR A O 1
ATOM 1660 N N . ALA A 1 206 ? -19.240 -1.107 24.175 1.00 94.25 206 ALA A N 1
ATOM 1661 C CA . ALA A 1 206 ? -19.477 -0.560 25.509 1.00 94.25 206 ALA A CA 1
ATOM 1662 C C . ALA A 1 206 ? -18.842 0.832 25.673 1.00 94.25 206 ALA A C 1
ATOM 1664 O O . ALA A 1 206 ? -19.450 1.719 26.269 1.00 94.25 206 ALA A O 1
ATOM 1665 N N . GLU A 1 207 ? -17.643 1.044 25.124 1.00 93.00 207 GLU A N 1
ATOM 1666 C CA . GLU A 1 207 ? -16.982 2.351 25.118 1.00 93.00 207 GLU A CA 1
ATOM 1667 C C . GLU A 1 207 ? -17.741 3.391 24.285 1.00 93.00 207 GLU A C 1
ATOM 1669 O O . GLU A 1 207 ? -17.895 4.530 24.725 1.00 93.00 207 GLU A O 1
ATOM 1674 N N . LEU A 1 208 ? -18.275 3.001 23.125 1.00 91.94 208 LEU A N 1
ATOM 1675 C CA . LEU A 1 208 ? -19.172 3.851 22.344 1.00 91.94 208 LEU A CA 1
ATOM 1676 C C . LEU A 1 208 ? -20.387 4.285 23.183 1.00 91.94 208 LEU A C 1
ATOM 1678 O O . LEU A 1 208 ? -20.676 5.477 23.271 1.00 91.94 208 LEU A O 1
ATOM 1682 N N . MET A 1 209 ? -21.069 3.336 23.835 1.00 90.44 209 MET A N 1
ATOM 1683 C CA . MET A 1 209 ? -22.247 3.606 24.675 1.00 90.44 209 MET A CA 1
ATOM 1684 C C . MET A 1 209 ? -21.959 4.561 25.838 1.00 90.44 209 MET A C 1
ATOM 1686 O O . MET A 1 209 ? -22.792 5.413 26.141 1.00 90.44 209 MET A O 1
ATOM 1690 N N . ASP A 1 210 ? -20.788 4.435 26.465 1.00 87.62 210 ASP A N 1
ATOM 1691 C CA . ASP A 1 210 ? -20.327 5.282 27.576 1.00 87.62 210 ASP A CA 1
ATOM 1692 C C . ASP A 1 210 ? -20.191 6.761 27.157 1.00 87.62 210 ASP A C 1
ATOM 1694 O O . ASP A 1 210 ? -20.462 7.683 27.928 1.00 87.62 210 ASP A O 1
ATOM 1698 N N . ARG A 1 211 ? -19.820 7.009 25.896 1.00 84.19 211 ARG A N 1
ATOM 1699 C CA . ARG A 1 211 ? -19.525 8.356 25.388 1.00 84.19 211 ARG A CA 1
ATOM 1700 C C . ARG A 1 211 ? -20.750 9.091 24.823 1.00 84.19 211 ARG A C 1
ATOM 1702 O O . ARG A 1 211 ? -20.749 10.319 24.736 1.00 84.19 211 ARG A O 1
ATOM 1709 N N . ILE A 1 212 ? -21.842 8.385 24.518 1.00 81.88 212 ILE A N 1
ATOM 1710 C CA . ILE A 1 212 ? -23.046 8.986 23.923 1.00 81.88 212 ILE A CA 1
ATOM 1711 C C . ILE A 1 212 ? -23.931 9.671 24.978 1.00 81.88 212 ILE A C 1
ATOM 1713 O O . ILE A 1 212 ? -24.754 9.059 25.672 1.00 81.88 212 ILE A O 1
ATOM 1717 N N . GLN A 1 213 ? -23.840 10.999 25.032 1.00 72.94 213 GLN A N 1
ATOM 1718 C CA . GLN A 1 213 ? -24.656 11.819 25.937 1.00 72.94 213 GLN A CA 1
ATOM 1719 C C . GLN A 1 213 ? -26.019 12.220 25.347 1.00 72.94 213 GLN A C 1
ATOM 1721 O O . GLN A 1 213 ? -26.991 12.384 26.083 1.00 72.94 213 GLN A O 1
ATOM 1726 N N . LYS A 1 214 ? -26.133 12.347 24.018 1.00 73.31 214 LYS A N 1
ATOM 1727 C CA . LYS A 1 214 ? -27.375 12.778 23.352 1.00 73.31 214 LYS A CA 1
ATOM 1728 C C . LYS A 1 214 ? -28.382 11.630 23.257 1.00 73.31 214 LYS A C 1
ATOM 1730 O O . LYS A 1 214 ? -28.089 10.593 22.672 1.00 73.31 214 LYS A O 1
ATOM 1735 N N . SER A 1 215 ? -29.601 11.850 23.758 1.00 71.56 215 SER A N 1
ATOM 1736 C CA . SER A 1 215 ? -30.669 10.836 23.802 1.00 71.56 215 SER A CA 1
ATOM 1737 C C . SER A 1 215 ? -31.004 10.228 22.432 1.00 71.56 215 SER A C 1
ATOM 1739 O O . SER A 1 215 ? -31.138 9.012 22.350 1.00 71.56 215 SER A O 1
ATOM 1741 N N . LYS A 1 216 ? -31.056 11.034 21.361 1.00 72.44 216 LYS A N 1
ATOM 1742 C CA . LYS A 1 216 ? -31.342 10.558 19.995 1.00 72.44 216 LYS A CA 1
ATOM 1743 C C . LYS A 1 216 ? -30.305 9.542 19.489 1.00 72.44 216 LYS A C 1
ATOM 1745 O O . LYS A 1 216 ? -30.672 8.503 18.955 1.00 72.44 216 LYS A O 1
ATOM 1750 N N . HIS A 1 217 ? -29.021 9.794 19.740 1.00 76.31 217 HIS A N 1
ATOM 1751 C CA . HIS A 1 217 ? -27.941 8.907 19.294 1.00 76.31 217 HIS A CA 1
ATOM 1752 C C . HIS A 1 217 ? -27.910 7.579 20.054 1.00 76.31 217 HIS A C 1
ATOM 1754 O O . HIS A 1 217 ? -27.385 6.600 19.540 1.00 76.31 217 HIS A O 1
ATOM 1760 N N . ARG A 1 218 ? -28.488 7.507 21.262 1.00 83.19 218 ARG A N 1
ATOM 1761 C CA . ARG A 1 218 ? -28.544 6.249 22.025 1.00 83.19 218 ARG A CA 1
ATOM 1762 C C . ARG A 1 218 ? -29.410 5.206 21.328 1.00 83.19 218 ARG A C 1
ATOM 1764 O O . ARG A 1 218 ? -29.006 4.052 21.244 1.00 83.19 218 ARG A O 1
ATOM 1771 N N . GLU A 1 219 ? -30.571 5.611 20.820 1.00 87.19 219 GLU A N 1
ATOM 1772 C CA . GLU A 1 219 ? -31.461 4.717 20.072 1.00 87.19 219 GLU A CA 1
ATOM 1773 C C . GLU A 1 219 ? -30.830 4.297 18.737 1.00 87.19 219 GLU A C 1
ATOM 1775 O O . GLU A 1 219 ? -30.797 3.110 18.418 1.00 87.19 219 GLU A O 1
ATOM 1780 N N . GLU A 1 220 ? -30.255 5.254 18.000 1.00 88.94 220 GLU A N 1
ATOM 1781 C CA . GLU A 1 220 ? -29.556 5.000 16.731 1.00 88.94 220 GLU A CA 1
ATOM 1782 C C . GLU A 1 220 ? -28.416 3.984 16.910 1.00 88.94 220 GLU A C 1
ATOM 1784 O O . GLU A 1 220 ? -28.297 3.038 16.135 1.00 88.94 220 GLU A O 1
ATOM 1789 N N . V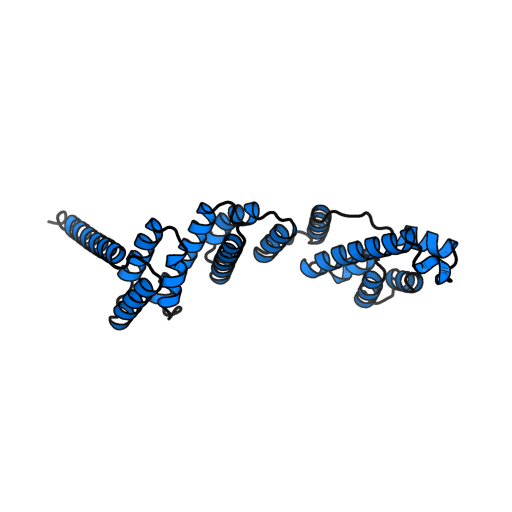AL A 1 221 ? -27.628 4.113 17.981 1.00 90.56 221 VAL A N 1
ATOM 1790 C CA . VAL A 1 221 ? -26.525 3.196 18.299 1.00 90.56 221 VAL A CA 1
ATOM 1791 C C . VAL A 1 221 ? -27.051 1.811 18.668 1.00 90.56 221 VAL A C 1
ATOM 1793 O O . VAL A 1 221 ? -26.603 0.822 18.105 1.00 90.56 221 VAL A O 1
ATOM 1796 N N . VAL A 1 222 ? -28.060 1.700 19.533 1.00 92.00 222 VAL A N 1
ATOM 1797 C CA . VAL A 1 222 ? -28.658 0.391 19.865 1.00 92.00 222 VAL A CA 1
ATOM 1798 C C . VAL A 1 222 ? -29.181 -0.327 18.612 1.00 92.00 222 VAL A C 1
ATOM 1800 O O . VAL A 1 222 ? -28.917 -1.521 18.421 1.00 92.00 222 VAL A O 1
ATOM 1803 N N . ASN A 1 223 ? -29.865 0.399 17.727 1.00 93.00 223 ASN A N 1
ATOM 1804 C CA . ASN A 1 223 ? -30.387 -0.145 16.474 1.00 93.00 223 ASN A CA 1
ATOM 1805 C C . ASN A 1 223 ? -29.260 -0.560 15.516 1.00 93.00 223 ASN A C 1
ATOM 1807 O O . ASN A 1 223 ? -29.306 -1.652 14.942 1.00 93.00 223 ASN A O 1
ATOM 1811 N N . ALA A 1 224 ? -28.225 0.271 15.379 1.00 94.06 224 ALA A N 1
ATOM 1812 C CA . ALA A 1 224 ? -27.055 -0.002 14.554 1.00 94.06 224 ALA A CA 1
ATOM 1813 C C . ALA A 1 224 ? -26.324 -1.281 14.990 1.00 94.06 224 ALA A C 1
ATOM 1815 O O . ALA A 1 224 ? -26.050 -2.147 14.157 1.00 94.06 224 ALA A O 1
ATOM 1816 N N . GLY A 1 225 ? -26.054 -1.432 16.289 1.00 94.44 225 GLY A N 1
ATOM 1817 C CA . GLY A 1 225 ? -25.366 -2.600 16.844 1.00 94.44 225 GLY A CA 1
ATOM 1818 C C . GLY A 1 225 ? -26.155 -3.885 16.637 1.00 94.44 225 GLY A C 1
ATOM 1819 O O . GLY A 1 225 ? -25.602 -4.885 16.180 1.00 94.44 225 GLY A O 1
ATOM 1820 N N . THR A 1 226 ? -27.469 -3.826 16.870 1.00 94.44 226 THR A N 1
ATOM 1821 C CA . THR A 1 226 ? -28.374 -4.964 16.655 1.00 94.44 226 THR A CA 1
ATOM 1822 C C . THR A 1 226 ? -28.369 -5.399 15.189 1.00 94.44 226 THR A C 1
ATOM 1824 O O . THR A 1 226 ? -28.268 -6.588 14.892 1.00 94.44 226 THR A O 1
ATOM 1827 N N . LYS A 1 227 ? -28.416 -4.442 14.253 1.00 95.38 227 LYS A N 1
ATOM 1828 C CA . LYS A 1 227 ? -28.379 -4.715 12.809 1.00 95.38 227 LYS A CA 1
ATOM 1829 C C . LYS A 1 227 ? -27.036 -5.292 12.347 1.00 95.38 227 LYS A C 1
ATOM 1831 O O . LYS A 1 227 ? -27.018 -6.120 11.442 1.00 95.38 227 LYS A O 1
ATOM 1836 N N . ALA A 1 228 ? -25.931 -4.856 12.950 1.00 94.88 228 ALA A N 1
ATOM 1837 C CA . ALA A 1 228 ? -24.586 -5.337 12.635 1.00 94.88 228 ALA A CA 1
ATOM 1838 C C . ALA A 1 228 ? -24.246 -6.694 13.281 1.00 94.88 228 ALA A C 1
ATOM 1840 O O . ALA A 1 228 ? -23.197 -7.257 12.976 1.00 94.88 228 ALA A O 1
ATOM 1841 N N . GLY A 1 229 ? -25.114 -7.223 14.153 1.00 93.94 229 GLY A N 1
ATOM 1842 C CA . GLY A 1 229 ? -24.905 -8.498 14.844 1.00 93.94 229 GLY A CA 1
ATOM 1843 C C . GLY A 1 229 ? -23.995 -8.415 16.074 1.00 93.94 229 GLY A C 1
ATOM 1844 O O . GLY A 1 229 ? -23.514 -9.445 16.535 1.00 93.94 229 GLY A O 1
ATOM 1845 N N . VAL A 1 230 ? -23.760 -7.215 16.613 1.00 94.94 230 VAL A N 1
ATOM 1846 C CA . VAL A 1 230 ? -23.006 -7.017 17.862 1.00 94.94 230 VAL A CA 1
ATOM 1847 C C . VAL A 1 230 ? -23.901 -7.370 19.059 1.00 94.94 230 VAL A C 1
ATOM 1849 O O . VAL A 1 230 ? -25.086 -7.031 19.067 1.00 94.94 230 VAL A O 1
ATOM 1852 N N . ASP A 1 231 ? -23.355 -8.006 20.104 1.00 95.62 231 ASP A N 1
ATOM 1853 C CA . ASP A 1 231 ? -24.090 -8.269 21.354 1.00 95.62 231 ASP A CA 1
ATOM 1854 C C . ASP A 1 231 ? -24.259 -6.982 22.183 1.00 95.62 231 ASP A C 1
ATOM 1856 O O . ASP A 1 231 ? -23.560 -6.719 23.166 1.00 95.62 231 ASP A O 1
ATOM 1860 N N . VAL A 1 232 ? -25.236 -6.173 21.771 1.00 94.44 232 VAL A N 1
ATOM 1861 C CA . VAL A 1 232 ? -25.612 -4.902 22.403 1.00 94.44 232 VAL A CA 1
ATOM 1862 C C . VAL A 1 232 ? -25.925 -5.085 23.891 1.00 94.44 232 VAL A C 1
ATOM 1864 O O . VAL A 1 232 ? -25.586 -4.224 24.704 1.00 94.44 232 VAL A O 1
ATOM 1867 N N . ALA A 1 233 ? -26.542 -6.205 24.279 1.00 94.06 233 ALA A N 1
ATOM 1868 C CA . ALA A 1 233 ? -26.913 -6.457 25.666 1.00 94.06 233 ALA A CA 1
ATOM 1869 C C . ALA A 1 233 ? -25.678 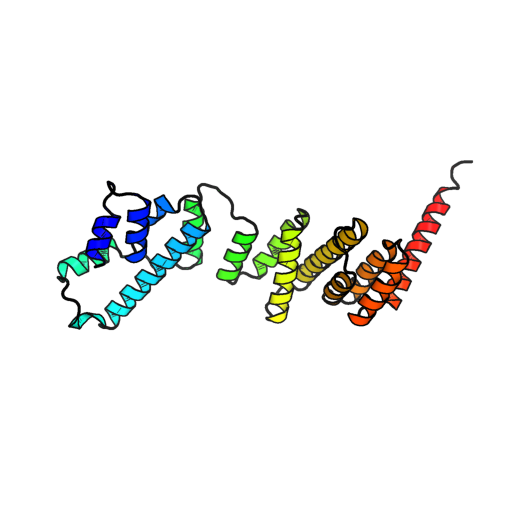-6.709 26.543 1.00 94.06 233 ALA A C 1
ATOM 1871 O O . ALA A 1 233 ? -25.600 -6.190 27.660 1.00 94.06 233 ALA A O 1
ATOM 1872 N N . ALA A 1 234 ? -24.704 -7.483 26.057 1.00 94.56 234 ALA A N 1
ATOM 1873 C CA . ALA A 1 234 ? -23.427 -7.662 26.740 1.00 94.56 234 ALA A CA 1
ATOM 1874 C C . ALA A 1 234 ? -22.647 -6.349 26.836 1.00 94.56 234 ALA A C 1
ATOM 1876 O O . ALA A 1 234 ? -22.188 -6.007 27.929 1.00 94.56 234 ALA A O 1
ATOM 1877 N N . SER A 1 235 ? -22.566 -5.581 25.748 1.00 94.50 235 SER A N 1
ATOM 1878 C CA . SER A 1 235 ? -21.907 -4.271 25.743 1.00 94.50 235 SER A CA 1
ATOM 1879 C C . SER A 1 235 ? -22.533 -3.302 26.742 1.00 94.50 235 SER A C 1
ATOM 1881 O O . SER A 1 235 ? -21.816 -2.684 27.527 1.00 94.50 235 SER A O 1
ATOM 1883 N N . ALA A 1 236 ? -23.865 -3.234 26.806 1.00 92.62 236 ALA A N 1
ATOM 1884 C CA . ALA A 1 236 ? -24.568 -2.395 27.771 1.00 92.62 236 ALA A CA 1
ATOM 1885 C C . ALA A 1 236 ? -24.270 -2.808 29.221 1.00 92.62 236 ALA A C 1
ATOM 1887 O O . ALA A 1 236 ? -24.006 -1.952 30.065 1.00 92.62 236 ALA A O 1
ATOM 1888 N N . ARG A 1 237 ? -24.243 -4.117 29.523 1.00 94.19 237 ARG A N 1
ATOM 1889 C CA . ARG A 1 237 ? -23.856 -4.615 30.858 1.00 94.19 237 ARG A CA 1
ATOM 1890 C C . ARG A 1 237 ? -22.435 -4.193 31.230 1.00 94.19 237 ARG A C 1
ATOM 1892 O O . ARG A 1 237 ? -22.205 -3.793 32.370 1.00 94.19 237 ARG A O 1
ATOM 1899 N N . VAL A 1 238 ? -21.495 -4.268 30.286 1.00 94.19 238 VAL A N 1
ATOM 1900 C CA . VAL A 1 238 ? -20.104 -3.841 30.496 1.00 94.19 238 VAL A CA 1
ATOM 1901 C C . VAL A 1 238 ? -20.021 -2.330 30.722 1.00 94.19 238 VAL A C 1
ATOM 1903 O O . VAL A 1 238 ? -19.381 -1.909 31.687 1.00 94.19 238 VAL A O 1
ATOM 1906 N N . ALA A 1 239 ? -20.715 -1.525 29.914 1.00 91.62 239 ALA A N 1
ATOM 1907 C CA . ALA A 1 239 ? -20.759 -0.070 30.062 1.00 91.62 239 ALA A CA 1
ATOM 1908 C C . ALA A 1 239 ? -21.341 0.351 31.425 1.00 91.62 239 ALA A C 1
ATOM 1910 O O . ALA A 1 239 ? -20.732 1.138 32.146 1.00 91.62 239 ALA A O 1
ATOM 1911 N N . ILE A 1 240 ? -22.470 -0.243 31.832 1.00 90.69 240 ILE A N 1
ATOM 1912 C CA . ILE A 1 240 ? -23.105 0.018 33.133 1.00 90.69 240 ILE A CA 1
ATOM 1913 C C . ILE A 1 240 ? -22.174 -0.375 34.281 1.00 90.69 240 ILE A C 1
ATOM 1915 O O . ILE A 1 240 ? -21.991 0.400 35.220 1.00 90.69 240 ILE A O 1
ATOM 1919 N N . LYS A 1 241 ? -21.556 -1.561 34.214 1.00 91.69 241 LYS A N 1
ATOM 1920 C CA . LYS A 1 241 ? -20.616 -2.017 35.245 1.00 91.69 241 LYS A CA 1
ATOM 1921 C C . LYS A 1 241 ? -19.439 -1.051 35.382 1.00 91.69 241 LYS A C 1
ATOM 1923 O O . LYS A 1 241 ? -19.099 -0.680 36.501 1.00 91.69 241 LYS A O 1
ATOM 1928 N N . LYS A 1 242 ? -18.864 -0.607 34.260 1.00 89.19 242 LYS A N 1
ATOM 1929 C CA . LYS A 1 242 ? -17.779 0.382 34.225 1.00 89.19 242 LYS A CA 1
ATOM 1930 C C . LYS A 1 242 ? -18.209 1.706 34.867 1.00 89.19 242 LYS A C 1
ATOM 1932 O O . LYS A 1 242 ? -17.497 2.213 35.729 1.00 89.19 242 LYS A O 1
ATOM 1937 N N . ALA A 1 243 ? -19.391 2.219 34.524 1.00 87.06 243 ALA A N 1
ATOM 1938 C CA . ALA A 1 243 ? -19.932 3.441 35.116 1.00 87.06 243 ALA A CA 1
ATOM 1939 C C . ALA A 1 243 ? -20.131 3.316 36.640 1.00 87.06 243 ALA A C 1
ATOM 1941 O O . ALA A 1 243 ? -19.723 4.206 37.383 1.00 87.06 243 ALA A O 1
ATOM 1942 N N . ILE A 1 244 ? -20.679 2.192 37.125 1.00 88.88 244 ILE A N 1
ATOM 1943 C CA . ILE A 1 244 ? -20.846 1.924 38.566 1.00 88.88 244 ILE A CA 1
ATOM 1944 C C . ILE A 1 244 ? -19.489 1.884 39.280 1.00 88.88 244 ILE A C 1
ATOM 1946 O O . ILE A 1 244 ? -19.336 2.501 40.332 1.00 88.88 244 ILE A O 1
ATOM 1950 N N . THR A 1 245 ? -18.497 1.188 38.718 1.00 89.12 245 THR A N 1
ATOM 1951 C CA . THR A 1 245 ? -17.153 1.110 39.308 1.00 89.12 245 THR A CA 1
ATOM 1952 C C . THR A 1 245 ? -16.477 2.482 39.364 1.00 89.12 245 THR A C 1
ATOM 1954 O O . THR A 1 245 ? -15.907 2.827 40.398 1.00 89.12 245 THR A O 1
ATOM 1957 N N . ASN A 1 246 ? -16.599 3.294 38.310 1.00 85.31 246 ASN A N 1
ATOM 1958 C CA . ASN A 1 246 ? -16.068 4.660 38.287 1.00 85.31 246 ASN A CA 1
ATOM 1959 C C . ASN A 1 246 ? -16.709 5.536 39.374 1.00 85.31 246 ASN A C 1
ATOM 1961 O O . ASN A 1 246 ? -16.016 6.288 40.056 1.00 85.31 246 ASN A O 1
ATOM 1965 N N . ILE A 1 247 ? -18.023 5.402 39.575 1.00 85.81 247 ILE A N 1
ATOM 1966 C CA . ILE A 1 247 ? -18.752 6.096 40.640 1.00 85.81 247 ILE A CA 1
ATOM 1967 C C . ILE A 1 247 ? -18.235 5.660 42.019 1.00 85.81 247 ILE A C 1
ATOM 1969 O O . ILE A 1 247 ? -17.887 6.506 42.838 1.00 85.81 247 ILE A O 1
ATOM 1973 N N . GLN A 1 248 ? -18.125 4.353 42.274 1.00 83.75 248 GLN A N 1
ATOM 1974 C CA . GLN A 1 248 ? -17.644 3.819 43.556 1.00 83.75 248 GLN A CA 1
ATOM 1975 C C . GLN A 1 248 ? -16.214 4.272 43.889 1.00 83.75 248 GLN A C 1
ATOM 1977 O O . GLN A 1 248 ? -15.939 4.617 45.035 1.00 83.75 248 GLN A O 1
ATOM 1982 N N . GLN A 1 249 ? -15.317 4.325 42.900 1.00 78.44 249 GLN A N 1
ATOM 1983 C CA . GLN A 1 249 ? -13.958 4.849 43.079 1.00 78.44 249 GLN A CA 1
ATOM 1984 C C . GLN A 1 249 ? -13.937 6.366 43.312 1.00 78.44 249 GLN A C 1
ATOM 1986 O O . GLN A 1 249 ? -13.148 6.847 44.121 1.00 78.44 249 GLN A O 1
ATOM 1991 N N . GLY A 1 250 ? -14.823 7.116 42.649 1.00 70.38 250 GLY A N 1
ATOM 1992 C CA . GLY A 1 250 ? -14.985 8.552 42.879 1.00 70.38 250 GLY A CA 1
ATOM 1993 C C . GLY A 1 250 ? -15.468 8.879 44.295 1.00 70.38 250 GLY A C 1
ATOM 1994 O O . GLY A 1 250 ? -14.975 9.825 44.900 1.00 70.38 250 GLY A O 1
ATOM 1995 N N . TYR A 1 251 ? -16.374 8.067 44.851 1.00 60.50 251 TYR A N 1
ATOM 1996 C CA . TYR A 1 251 ? -16.847 8.214 46.233 1.00 60.50 251 TYR A CA 1
ATOM 1997 C C . TYR A 1 251 ? -15.848 7.685 47.276 1.00 60.50 251 TYR A C 1
ATOM 1999 O O . TYR A 1 251 ? -15.731 8.274 48.346 1.00 60.50 251 TYR A O 1
ATOM 2007 N N . GLY A 1 252 ? -15.072 6.640 46.966 1.00 54.16 252 GLY A N 1
ATOM 2008 C CA . GLY A 1 252 ? -14.064 6.070 47.874 1.00 54.16 252 GLY A CA 1
ATOM 2009 C C . GLY A 1 252 ? -12.862 6.978 48.186 1.00 54.16 252 GLY A C 1
ATOM 2010 O O . GLY A 1 252 ? -12.107 6.679 49.103 1.00 54.16 252 GLY A O 1
ATOM 2011 N N . ASN A 1 253 ? -12.693 8.091 47.462 1.00 49.62 253 ASN A N 1
ATOM 2012 C CA . ASN A 1 253 ? -11.659 9.105 47.712 1.00 49.62 253 ASN A CA 1
ATOM 2013 C C . ASN A 1 253 ? -12.159 10.324 48.515 1.00 49.62 253 ASN A C 1
ATOM 2015 O O . ASN A 1 253 ? -11.394 11.264 48.724 1.00 49.62 253 ASN A O 1
ATOM 2019 N N . ILE A 1 254 ? -13.421 10.339 48.961 1.00 49.22 254 ILE A N 1
ATOM 2020 C CA . ILE A 1 254 ? -13.994 11.470 49.718 1.00 49.22 254 ILE A CA 1
ATOM 2021 C C . ILE A 1 254 ? -13.748 11.332 51.239 1.00 49.22 254 ILE A C 1
ATOM 2023 O O . ILE A 1 254 ? -13.828 12.321 51.961 1.00 49.22 254 ILE A O 1
ATOM 2027 N N . ASP A 1 255 ? -13.312 10.166 51.727 1.00 44.44 255 ASP A N 1
ATOM 2028 C CA . ASP A 1 255 ? -13.126 9.889 53.166 1.00 44.44 255 ASP A CA 1
ATOM 2029 C C . ASP A 1 255 ? -11.719 10.212 53.735 1.00 44.44 255 ASP A C 1
ATOM 2031 O O . ASP A 1 255 ? -11.352 9.706 54.792 1.00 44.44 255 ASP A O 1
ATOM 2035 N N . VAL A 1 256 ? -10.909 11.064 53.084 1.00 44.06 256 VAL A N 1
ATOM 2036 C CA . VAL A 1 256 ? -9.571 11.467 53.609 1.00 44.06 256 VAL A CA 1
ATOM 2037 C C . VAL A 1 256 ? -9.420 12.984 53.816 1.00 44.06 256 VAL A C 1
ATOM 2039 O O . VAL A 1 256 ? -8.318 13.495 53.989 1.00 44.06 256 VAL A O 1
ATOM 2042 N N . LEU A 1 257 ? -10.524 13.733 53.826 1.00 40.72 257 LEU A N 1
ATOM 2043 C CA . LEU A 1 257 ? -10.528 15.173 54.117 1.00 40.72 257 LEU A CA 1
ATOM 2044 C C . LEU A 1 257 ? -11.565 15.517 55.194 1.00 40.72 257 LEU A C 1
ATOM 2046 O O . LEU A 1 257 ? -12.490 16.279 54.935 1.00 40.72 257 LEU A O 1
ATOM 2050 N N . PHE A 1 258 ? -11.387 14.970 56.398 1.00 37.81 258 PHE A N 1
ATOM 2051 C CA . PHE A 1 258 ? -11.886 15.551 57.650 1.00 37.81 258 PHE A CA 1
ATOM 2052 C C . PHE A 1 258 ? -10.907 15.274 58.790 1.00 37.81 258 PHE A C 1
ATOM 2054 O O . PHE A 1 258 ? -10.466 14.110 58.917 1.00 37.81 258 PHE A O 1
#

Foldseek 3Di:
DLLVLVVLLPPPVDDLVSSLVSCLVSLNLVSVLVVCFQPLVSQLCSLVSSLVNLVVVVVCVVVVVCVVPDPDDPVSVVVSCVNNVDPNDDLVVSSVVSVVRNVPDDDDLVRVVVSCVVVVVVVVNLVVVVVVLVVVPLVVLVVLLVVLVVCVVVVNNPCLPSNLVSLLSNLVVLLVCVLVVNHVALLVSLQSLLVHDLVSSLQSLLVSCLRDPDPVVNVRNLVSNVVSVHPSVSSVVVNVVVVVVVVVVVVVVPPPDD